Protein AF-A0A1B6J3W3-F1 (afdb_monomer_lite)

Structure (mmCIF, N/CA/C/O backbone):
data_AF-A0A1B6J3W3-F1
#
_entry.id   AF-A0A1B6J3W3-F1
#
loop_
_atom_site.group_PDB
_atom_site.id
_atom_site.type_symbol
_atom_site.label_atom_id
_atom_site.label_alt_id
_atom_site.label_comp_id
_atom_site.label_asym_id
_atom_site.label_entity_id
_atom_site.label_seq_id
_atom_site.pdbx_PDB_ins_code
_atom_site.Cartn_x
_atom_site.Cartn_y
_atom_site.Cartn_z
_atom_site.occupancy
_atom_site.B_iso_or_equiv
_atom_site.auth_seq_id
_atom_site.auth_comp_id
_atom_site.auth_asym_id
_atom_site.auth_atom_id
_atom_site.pdbx_PDB_model_num
ATOM 1 N N . ARG A 1 1 ? -30.234 -19.722 18.855 1.00 40.72 1 ARG A N 1
ATOM 2 C CA . ARG A 1 1 ? -30.740 -19.893 20.240 1.00 40.72 1 ARG A CA 1
ATOM 3 C C . ARG A 1 1 ? -30.082 -18.830 21.111 1.00 40.72 1 ARG A C 1
ATOM 5 O O . ARG A 1 1 ? -29.047 -19.096 21.707 1.00 40.72 1 ARG A O 1
ATOM 12 N N . VAL A 1 2 ? -30.634 -17.619 21.094 1.00 39.75 2 VAL A N 1
ATOM 13 C CA . VAL A 1 2 ? -30.247 -16.543 22.013 1.00 39.75 2 VAL A CA 1
ATOM 14 C C . VAL A 1 2 ? -31.062 -16.764 23.283 1.00 39.75 2 VAL A C 1
ATOM 16 O O . VAL A 1 2 ? -32.263 -17.007 23.200 1.00 39.75 2 VAL A O 1
ATOM 19 N N . ARG A 1 3 ? -30.389 -16.819 24.432 1.00 37.84 3 ARG A N 1
ATOM 20 C CA . ARG A 1 3 ? -31.038 -16.914 25.739 1.00 37.84 3 ARG A CA 1
ATOM 21 C C . ARG A 1 3 ? -31.541 -15.521 26.093 1.00 37.84 3 ARG A C 1
ATOM 23 O O . ARG A 1 3 ? -30.729 -14.621 26.280 1.00 37.84 3 ARG A O 1
ATOM 30 N N . GLU A 1 4 ? -32.855 -15.365 26.155 1.00 45.31 4 GLU A N 1
ATOM 31 C CA . GLU A 1 4 ? -33.491 -14.217 26.790 1.00 45.31 4 GLU A CA 1
ATOM 32 C C . GLU A 1 4 ? -33.096 -14.219 28.271 1.00 45.31 4 GLU A C 1
ATOM 34 O O . GLU A 1 4 ? -33.278 -15.213 28.980 1.00 45.31 4 GLU A O 1
ATOM 39 N N . ALA A 1 5 ? -32.477 -13.130 28.722 1.00 42.47 5 ALA A N 1
ATOM 40 C CA . ALA A 1 5 ? -32.276 -12.882 30.138 1.00 42.47 5 ALA A CA 1
ATOM 41 C C . ALA A 1 5 ? -33.641 -12.511 30.728 1.00 42.47 5 ALA A C 1
ATOM 43 O O . ALA A 1 5 ? -34.117 -11.391 30.558 1.00 42.47 5 ALA A O 1
ATOM 44 N N . GLY A 1 6 ? -34.291 -13.481 31.369 1.00 37.12 6 GLY A N 1
ATOM 45 C CA . GLY A 1 6 ? -35.504 -13.246 32.140 1.00 37.12 6 GLY A CA 1
ATOM 46 C C . GLY A 1 6 ? -35.191 -12.367 33.348 1.00 37.12 6 GLY A C 1
ATOM 47 O O . GLY A 1 6 ? -34.553 -12.821 34.294 1.00 37.12 6 GLY A O 1
ATOM 48 N N . CYS A 1 7 ? -35.644 -11.115 33.317 1.00 41.41 7 CYS A N 1
ATOM 49 C CA . CYS A 1 7 ? -35.889 -10.349 34.533 1.00 41.41 7 CYS A CA 1
ATOM 50 C C . CYS A 1 7 ? -37.249 -10.794 35.077 1.00 41.41 7 CYS A C 1
ATOM 52 O O . CYS A 1 7 ? -38.288 -10.398 34.551 1.00 41.41 7 CYS A O 1
ATOM 54 N N . GLU A 1 8 ? -37.246 -11.646 36.100 1.00 43.94 8 GLU A N 1
ATOM 55 C CA . GLU A 1 8 ? -38.463 -11.953 36.850 1.00 43.94 8 GLU A CA 1
ATOM 56 C C . GLU A 1 8 ? -38.897 -10.719 37.661 1.00 43.94 8 GLU A C 1
ATOM 58 O O . GLU A 1 8 ? -38.065 -10.111 38.344 1.00 43.94 8 GLU A O 1
ATOM 63 N N . PRO A 1 9 ? -40.181 -10.327 37.620 1.00 48.66 9 PRO A N 1
ATOM 64 C CA . PRO A 1 9 ? -40.688 -9.277 38.483 1.00 48.66 9 PRO A CA 1
ATOM 65 C C . PRO A 1 9 ? -40.858 -9.808 39.913 1.00 48.66 9 PRO A C 1
ATOM 67 O O . PRO A 1 9 ? -41.543 -10.800 40.160 1.00 48.66 9 PRO A O 1
ATOM 70 N N . LEU A 1 10 ? -40.259 -9.104 40.874 1.00 46.00 10 LEU A N 1
ATOM 71 C CA . LEU A 1 10 ? -40.605 -9.200 42.292 1.00 46.00 10 LEU A CA 1
ATOM 72 C C . LEU A 1 10 ? -42.030 -8.655 42.478 1.00 46.00 10 LEU A C 1
ATOM 74 O O . LEU A 1 10 ? -42.233 -7.447 42.561 1.00 46.00 10 LEU A O 1
ATOM 78 N N . CYS A 1 11 ? -43.024 -9.543 42.509 1.00 44.06 11 CYS A N 1
ATOM 79 C CA . CYS A 1 11 ? -44.396 -9.188 42.867 1.00 44.06 11 CYS A CA 1
ATOM 80 C C . CYS A 1 11 ? -44.621 -9.391 44.373 1.00 44.06 11 CYS A C 1
ATOM 82 O O . CYS A 1 11 ? -44.711 -10.527 44.845 1.00 44.06 11 CYS A O 1
ATOM 84 N N . ASP A 1 12 ? -44.748 -8.286 45.112 1.00 46.44 12 ASP A N 1
ATOM 85 C CA . ASP A 1 12 ? -45.319 -8.266 46.462 1.00 46.44 12 ASP A CA 1
ATOM 86 C C . ASP A 1 12 ? -46.813 -8.622 46.397 1.00 46.44 12 ASP A C 1
ATOM 88 O O . ASP A 1 12 ? -47.564 -8.091 45.578 1.00 46.44 12 ASP A O 1
ATOM 92 N N . LYS A 1 13 ? -47.252 -9.558 47.243 1.00 53.69 13 LYS A N 1
ATOM 93 C CA . LYS A 1 13 ? -48.550 -10.243 47.108 1.00 53.69 13 LYS A CA 1
ATOM 94 C C . LYS A 1 13 ? -49.781 -9.463 47.581 1.00 53.69 13 LYS A C 1
ATOM 96 O O . LYS A 1 13 ? -50.880 -9.977 47.408 1.00 53.69 13 LYS A O 1
ATOM 101 N N . ASP A 1 14 ? -49.640 -8.249 48.108 1.00 55.41 14 ASP A N 1
ATOM 102 C CA . ASP A 1 14 ? -50.737 -7.621 48.863 1.00 55.41 14 ASP A CA 1
ATOM 10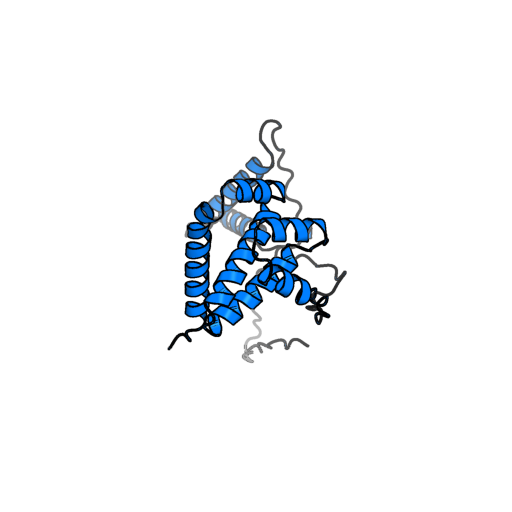3 C C . ASP A 1 14 ? -51.225 -6.257 48.354 1.00 55.41 14 ASP A C 1
ATOM 105 O O . ASP A 1 14 ? -52.056 -5.628 49.008 1.00 55.41 14 ASP A O 1
ATOM 109 N N . GLN A 1 15 ? -50.807 -5.790 47.172 1.00 51.88 15 GLN A N 1
ATOM 110 C CA . GLN A 1 15 ? -51.381 -4.572 46.583 1.00 51.88 15 GLN A CA 1
ATOM 111 C C . GLN A 1 15 ? -51.619 -4.737 45.083 1.00 51.88 15 GLN A C 1
ATOM 113 O O . GLN A 1 15 ? -50.700 -4.743 44.272 1.00 51.88 15 GLN A O 1
ATOM 118 N N . ASN A 1 16 ? -52.896 -4.850 44.715 1.00 48.94 16 ASN A N 1
ATOM 119 C CA . ASN A 1 16 ? -53.380 -4.962 43.341 1.00 48.94 16 ASN A CA 1
ATOM 120 C C . ASN A 1 16 ? -53.349 -3.586 42.639 1.00 48.94 16 ASN A C 1
ATOM 122 O O . ASN A 1 16 ? -54.367 -3.076 42.177 1.00 48.94 16 ASN A O 1
ATOM 126 N N . PHE A 1 17 ? -52.178 -2.950 42.628 1.00 44.88 17 PHE A N 1
ATOM 127 C CA . PHE A 1 17 ? -51.901 -1.706 41.919 1.00 44.88 17 PHE A CA 1
ATOM 128 C C . PHE A 1 17 ? -50.765 -1.985 40.934 1.00 44.88 17 PHE A C 1
ATOM 130 O O . PHE A 1 17 ? -49.593 -1.727 41.199 1.00 44.88 17 PHE A O 1
ATOM 137 N N . CYS A 1 18 ? -51.107 -2.569 39.785 1.00 41.41 18 CYS A N 1
ATOM 138 C CA . CYS A 1 18 ? -50.191 -2.592 38.652 1.00 41.41 18 CYS A CA 1
ATOM 139 C C . CYS A 1 18 ? -50.067 -1.153 38.149 1.00 41.41 18 CYS A C 1
ATOM 141 O O . CYS A 1 18 ? -50.917 -0.678 37.395 1.00 41.41 18 CYS A O 1
ATOM 143 N N . LEU A 1 19 ? -49.035 -0.441 38.604 1.00 40.88 19 LEU A N 1
ATOM 144 C CA . LEU A 1 19 ? -48.619 0.785 37.939 1.00 40.88 19 LEU A CA 1
ATOM 145 C C . LEU A 1 19 ? -48.331 0.431 36.472 1.00 40.88 19 LEU A C 1
ATOM 147 O O . LEU A 1 19 ? -47.653 -0.575 36.230 1.00 40.88 19 LEU A O 1
ATOM 151 N N . PRO A 1 20 ? -48.857 1.193 35.496 1.00 44.97 20 PRO A N 1
ATOM 152 C CA . PRO A 1 20 ? -48.495 0.984 34.106 1.00 44.97 20 PRO A CA 1
ATOM 153 C C . PRO A 1 20 ? -46.975 1.091 34.011 1.00 44.97 20 PRO A C 1
ATOM 155 O O . PRO A 1 20 ? -46.381 2.083 34.437 1.00 44.97 20 PRO A O 1
ATOM 158 N N . MET A 1 21 ? -46.352 0.020 33.518 1.00 41.16 21 MET A N 1
ATOM 159 C CA . MET A 1 21 ? -44.935 0.024 33.184 1.00 41.16 21 MET A CA 1
ATOM 160 C C . MET A 1 21 ? -44.677 1.250 32.302 1.00 41.16 21 MET A C 1
ATOM 162 O O . MET A 1 21 ? -45.426 1.439 31.340 1.00 41.16 21 MET A O 1
ATOM 166 N N . PRO A 1 22 ? -43.674 2.090 32.612 1.00 48.62 22 PRO A N 1
ATOM 167 C CA . PRO A 1 22 ? -43.318 3.184 31.726 1.00 48.62 22 PRO A CA 1
ATOM 168 C C . PRO A 1 22 ? -43.028 2.579 30.354 1.00 48.62 22 PRO A C 1
ATOM 170 O O . PRO A 1 22 ? -42.192 1.677 30.245 1.00 48.62 22 PRO A O 1
ATOM 173 N N . GLU A 1 23 ? -43.775 3.019 29.340 1.00 55.59 23 GLU A N 1
ATOM 174 C CA . GLU A 1 23 ? -43.602 2.555 27.967 1.00 55.59 23 GLU A CA 1
ATOM 175 C C . GLU A 1 23 ? -42.121 2.684 27.610 1.00 55.59 23 GLU A C 1
ATOM 177 O O . GLU A 1 23 ? -41.521 3.759 27.720 1.00 55.59 23 GLU A O 1
ATOM 182 N N . ALA A 1 24 ? -41.493 1.552 27.289 1.00 60.50 24 ALA A N 1
ATOM 183 C CA . ALA A 1 24 ? -40.078 1.525 26.976 1.00 60.50 24 ALA A CA 1
ATOM 184 C C . ALA A 1 24 ? -39.842 2.427 25.761 1.00 60.50 24 ALA A C 1
ATOM 186 O O . ALA A 1 24 ? -40.424 2.204 24.699 1.00 60.50 24 ALA A O 1
ATOM 187 N N . LYS A 1 25 ? -38.999 3.456 25.918 1.00 66.25 25 LYS A N 1
ATOM 188 C CA . LYS A 1 25 ? -38.631 4.327 24.798 1.00 66.25 25 LYS A CA 1
ATOM 189 C C . LYS A 1 25 ? -38.043 3.459 23.678 1.00 66.25 25 LYS A C 1
ATOM 191 O O . LYS A 1 25 ? -37.153 2.651 23.967 1.00 66.25 25 LYS A O 1
ATOM 196 N N . PRO A 1 26 ? -38.508 3.601 22.426 1.00 68.06 26 PRO A N 1
ATOM 197 C CA . PRO A 1 26 ? -38.001 2.792 21.330 1.00 68.06 26 PRO A CA 1
ATOM 198 C C . PRO A 1 26 ? -36.507 3.072 21.132 1.00 68.06 26 PRO A C 1
ATOM 200 O O . PRO A 1 26 ? -36.071 4.221 21.120 1.00 68.06 26 PRO A O 1
ATOM 203 N N . ALA A 1 27 ? -35.706 2.013 20.999 1.00 75.44 27 ALA A N 1
ATOM 204 C CA . ALA A 1 27 ? -34.263 2.125 20.758 1.00 75.44 27 ALA A CA 1
ATOM 205 C C . ALA A 1 27 ? -33.932 2.516 19.304 1.00 75.44 27 ALA A C 1
ATOM 207 O O . ALA A 1 27 ? -32.804 2.913 19.009 1.00 75.44 27 ALA A O 1
ATOM 208 N N . TYR A 1 28 ? -34.916 2.405 18.409 1.00 77.06 28 TYR A N 1
ATOM 209 C CA . TYR A 1 28 ? -34.788 2.641 16.979 1.00 77.06 28 TYR A CA 1
ATOM 210 C C . TYR A 1 28 ? -35.994 3.418 16.450 1.00 77.06 28 TYR A C 1
ATOM 212 O O . TYR A 1 28 ? -37.094 3.300 16.987 1.00 77.06 28 TYR A O 1
ATOM 220 N N . ARG A 1 29 ? -35.778 4.190 15.385 1.00 79.00 29 ARG A N 1
ATOM 221 C CA . ARG A 1 29 ? -36.840 4.834 14.604 1.00 79.00 29 ARG A CA 1
ATOM 222 C C . ARG A 1 29 ? -37.459 3.827 13.635 1.00 79.00 29 ARG A C 1
ATOM 224 O O . ARG A 1 29 ? -36.718 3.045 13.029 1.00 79.00 29 ARG A O 1
ATOM 231 N N . ASP A 1 30 ? -38.777 3.892 13.470 1.00 75.12 30 ASP A N 1
ATOM 232 C CA . ASP A 1 30 ? -39.507 3.117 12.468 1.00 75.12 30 ASP A CA 1
ATOM 233 C C . ASP A 1 30 ? -39.058 3.526 11.045 1.00 75.12 30 ASP A C 1
ATOM 235 O O . ASP A 1 30 ? -39.022 4.723 10.730 1.00 75.12 30 ASP A O 1
ATOM 239 N N . PRO A 1 31 ? -38.649 2.582 10.177 1.00 65.56 31 PRO A N 1
ATOM 240 C CA . PRO A 1 31 ? -38.310 2.881 8.789 1.00 65.56 31 PRO A CA 1
ATOM 241 C C . PRO A 1 31 ? -39.478 3.456 7.967 1.00 65.56 31 PRO A C 1
ATOM 243 O O . PRO A 1 31 ? -39.209 4.143 6.981 1.00 65.56 31 PRO A O 1
ATOM 246 N N . GLU A 1 32 ? -40.739 3.240 8.347 1.00 65.50 32 GLU A N 1
ATOM 247 C CA . GLU A 1 32 ? -41.897 3.850 7.673 1.00 65.50 32 GLU A CA 1
ATOM 248 C C . GLU A 1 32 ? -42.002 5.363 7.937 1.00 65.50 32 GLU A C 1
ATOM 250 O O . GLU A 1 32 ? -42.496 6.109 7.092 1.00 65.50 32 GLU A O 1
ATOM 255 N N . ASP A 1 33 ? -41.406 5.854 9.029 1.00 66.75 33 ASP A N 1
ATOM 256 C CA . ASP A 1 33 ? -41.358 7.283 9.357 1.00 66.75 33 ASP A CA 1
ATOM 257 C C . ASP A 1 33 ? -40.291 8.054 8.559 1.00 66.75 33 ASP A C 1
ATOM 259 O O . ASP A 1 33 ? -40.054 9.234 8.825 1.00 66.75 33 ASP A O 1
ATOM 263 N N . LEU A 1 34 ? -39.601 7.419 7.602 1.00 56.28 34 LEU A N 1
ATOM 264 C CA . LEU A 1 34 ? -38.520 8.016 6.801 1.00 56.28 34 LEU A CA 1
ATOM 265 C C . LEU A 1 34 ? -38.970 9.074 5.782 1.00 56.28 34 LEU A C 1
ATOM 267 O O . LEU A 1 34 ? -38.129 9.603 5.051 1.00 56.28 34 LEU A O 1
ATOM 271 N N . THR A 1 35 ? -40.250 9.429 5.732 1.00 52.44 35 THR A N 1
ATOM 272 C CA . THR A 1 35 ? -40.702 10.614 5.002 1.00 52.44 35 THR A CA 1
ATOM 273 C C . THR A 1 35 ? -40.227 11.869 5.730 1.00 52.44 35 THR A C 1
ATOM 275 O O . THR A 1 35 ? -40.943 12.464 6.537 1.00 52.44 35 THR A O 1
ATOM 278 N N . ASP A 1 36 ? -38.983 12.270 5.471 1.00 54.94 36 ASP A N 1
ATOM 279 C CA . ASP A 1 36 ? -38.544 13.629 5.752 1.00 54.94 36 ASP A CA 1
ATOM 280 C C . ASP A 1 36 ? -39.491 14.573 5.002 1.00 54.94 36 ASP A C 1
ATOM 282 O O . ASP A 1 36 ? -39.625 14.473 3.782 1.00 54.94 36 ASP A O 1
ATOM 286 N N . SER A 1 37 ? -40.177 15.453 5.746 1.00 53.38 37 SER A N 1
ATOM 287 C CA . SER A 1 37 ? -40.953 16.564 5.188 1.00 53.38 37 SER A CA 1
ATOM 288 C C . SER A 1 37 ? -40.225 17.151 3.987 1.00 53.38 37 SER A C 1
ATOM 290 O O . SER A 1 37 ? -39.059 17.531 4.112 1.00 53.38 37 SER A O 1
ATOM 292 N N . GLU A 1 38 ? -40.932 17.235 2.863 1.00 54.78 38 GLU A N 1
ATOM 293 C CA . GLU A 1 38 ? -40.517 17.896 1.630 1.00 54.78 38 GLU A CA 1
ATOM 294 C C . GLU A 1 38 ? -40.127 19.353 1.930 1.00 54.78 38 GLU A C 1
ATOM 296 O O . GLU A 1 38 ? -40.935 20.272 1.837 1.00 54.78 38 GLU A O 1
ATOM 301 N N . SER A 1 39 ? -38.889 19.594 2.365 1.00 63.00 39 SER A N 1
ATOM 302 C CA . SER A 1 39 ? -38.374 20.952 2.469 1.00 63.00 39 SER A CA 1
ATOM 303 C C . SER A 1 39 ? -37.946 21.360 1.070 1.00 63.00 39 SER A C 1
ATOM 305 O O . SER A 1 39 ? -36.913 20.887 0.587 1.00 63.00 39 SER A O 1
ATOM 307 N N . GLU A 1 40 ? -38.761 22.191 0.421 1.00 68.69 40 GLU A N 1
ATOM 308 C CA . GLU A 1 40 ? -38.463 22.775 -0.885 1.00 68.69 40 GLU A CA 1
ATOM 309 C C . GLU A 1 40 ? -37.069 23.413 -0.862 1.00 68.69 40 GLU A C 1
ATOM 311 O O . GLU A 1 40 ? -36.814 24.414 -0.188 1.00 68.69 40 GLU A O 1
ATOM 316 N N . VAL A 1 41 ? -36.133 22.798 -1.584 1.00 71.88 41 VAL A N 1
ATOM 317 C CA . VAL A 1 41 ? -34.785 23.335 -1.739 1.00 71.88 41 VAL A CA 1
ATOM 318 C C . VAL A 1 41 ? -34.860 24.459 -2.763 1.00 71.88 41 VAL A C 1
ATOM 320 O O . VAL A 1 41 ? -35.223 24.235 -3.918 1.00 71.88 41 VAL A O 1
ATOM 323 N N . HIS A 1 42 ? -34.501 25.676 -2.356 1.00 71.50 42 HIS A N 1
ATOM 324 C CA . HIS A 1 42 ? -34.445 26.803 -3.280 1.00 71.50 42 HIS A CA 1
ATOM 325 C C . HIS A 1 42 ? -33.450 26.498 -4.421 1.00 71.50 42 HIS A C 1
ATOM 327 O O . HIS A 1 42 ? -32.329 26.068 -4.137 1.00 71.50 42 HIS A O 1
ATOM 333 N N . PRO A 1 43 ? -33.779 26.783 -5.697 1.00 73.56 43 PRO A N 1
ATOM 334 C CA . PRO A 1 43 ? -32.985 26.369 -6.866 1.00 73.56 43 PRO A CA 1
ATOM 335 C C . PRO A 1 43 ? -31.546 26.908 -6.914 1.00 73.56 43 PRO A C 1
ATOM 337 O O . PRO A 1 43 ? -30.760 26.485 -7.754 1.00 73.56 43 PRO A O 1
ATOM 340 N N . ASN A 1 44 ? -31.199 27.844 -6.031 1.00 75.06 44 ASN A N 1
ATOM 341 C CA . ASN A 1 44 ? -29.894 28.501 -5.986 1.00 75.06 44 ASN A CA 1
ATOM 342 C C . ASN A 1 44 ? -28.991 28.010 -4.837 1.00 75.06 44 ASN A C 1
ATOM 344 O O . ASN A 1 44 ? -27.920 28.569 -4.624 1.00 75.06 44 ASN A O 1
ATOM 348 N N . ILE A 1 45 ? -29.431 27.013 -4.061 1.00 76.00 45 ILE A N 1
ATOM 349 C CA . ILE A 1 45 ? -28.650 26.414 -2.975 1.00 76.00 45 ILE A CA 1
ATOM 350 C C . ILE A 1 45 ? -28.440 24.940 -3.303 1.00 76.00 45 ILE A C 1
ATOM 352 O O . ILE A 1 45 ? -29.376 24.222 -3.646 1.00 76.00 45 ILE A O 1
ATOM 356 N N . GLU A 1 46 ? -27.204 24.465 -3.172 1.00 81.81 46 GLU A N 1
ATOM 357 C CA . GLU A 1 46 ? -26.916 23.043 -3.314 1.00 81.81 46 GLU A CA 1
ATOM 358 C C . GLU A 1 46 ? -27.677 22.232 -2.257 1.00 81.81 46 GLU A C 1
ATOM 360 O O . GLU A 1 46 ? -27.485 22.422 -1.053 1.00 81.81 46 GLU A O 1
ATOM 365 N N . ALA A 1 47 ? -28.487 21.270 -2.705 1.00 78.81 47 ALA A N 1
ATOM 366 C CA . ALA A 1 47 ? -29.322 20.446 -1.830 1.00 78.81 47 ALA A CA 1
ATOM 367 C C . ALA A 1 47 ? -28.524 19.778 -0.699 1.00 78.81 47 ALA A C 1
ATOM 369 O O . ALA A 1 47 ? -28.955 19.764 0.451 1.00 78.81 47 ALA A O 1
ATOM 370 N N . ARG A 1 48 ? -27.311 19.282 -0.985 1.00 81.38 48 ARG A N 1
ATOM 371 C CA . ARG A 1 48 ? -26.441 18.663 0.032 1.00 81.38 48 ARG A CA 1
ATOM 372 C C . ARG A 1 48 ? -26.061 19.635 1.149 1.00 81.38 48 ARG A C 1
ATOM 374 O O . ARG A 1 48 ? -26.109 19.267 2.322 1.00 81.38 48 ARG A O 1
ATOM 381 N N . SER A 1 49 ? -25.690 20.857 0.781 1.00 81.12 49 SER A N 1
ATOM 382 C CA . SER A 1 49 ? -25.294 21.908 1.719 1.00 81.12 49 SER A CA 1
ATOM 383 C C . SER A 1 49 ? -26.493 22.380 2.545 1.00 81.12 49 SER A C 1
ATOM 385 O O . SER A 1 49 ? -26.381 22.511 3.763 1.00 81.12 49 SER A O 1
ATOM 387 N N . PHE A 1 50 ? -27.662 22.512 1.913 1.00 81.38 50 PHE A N 1
ATOM 388 C CA . PHE A 1 50 ? -28.922 22.838 2.579 1.00 81.38 50 PHE A CA 1
ATOM 389 C C . PHE A 1 50 ? -29.349 21.766 3.594 1.00 81.38 50 PHE A C 1
ATOM 391 O O . PHE A 1 50 ? -29.582 22.075 4.759 1.00 81.38 50 PHE A O 1
ATOM 398 N N . HIS A 1 51 ? -29.367 20.485 3.211 1.00 78.56 51 HIS A N 1
ATOM 399 C CA . HIS A 1 51 ? -29.732 19.401 4.130 1.00 78.56 51 HIS A CA 1
ATOM 400 C C . HIS A 1 51 ? -28.751 19.259 5.297 1.00 78.56 51 HIS A C 1
ATOM 402 O O . HIS A 1 51 ? -29.169 18.979 6.423 1.00 78.56 51 HIS A O 1
ATOM 408 N N . ARG A 1 52 ? -27.448 19.472 5.059 1.00 83.81 52 ARG A N 1
ATOM 409 C CA . ARG A 1 52 ? -26.452 19.504 6.138 1.00 83.81 52 ARG A CA 1
ATOM 410 C C . ARG A 1 52 ? -26.750 20.637 7.120 1.00 83.81 52 ARG A C 1
ATOM 412 O O . ARG A 1 52 ? -26.742 20.385 8.320 1.00 83.81 52 ARG A O 1
ATOM 419 N N . PHE A 1 53 ? -27.034 21.838 6.619 1.00 83.31 53 PHE A N 1
ATOM 420 C CA . PHE A 1 53 ? -27.377 22.995 7.444 1.00 83.31 53 PHE A CA 1
ATOM 421 C C . PHE A 1 53 ? -28.641 22.748 8.283 1.00 83.31 53 PHE A C 1
ATOM 423 O O . PHE A 1 53 ? -28.594 22.872 9.502 1.00 83.31 53 PHE A O 1
ATOM 430 N N . MET A 1 54 ? -29.726 22.269 7.667 1.00 82.88 54 MET A N 1
ATOM 431 C CA . MET A 1 54 ? -30.976 21.958 8.377 1.00 82.88 54 MET A CA 1
ATOM 432 C C . MET A 1 54 ? -30.797 20.879 9.456 1.00 82.88 54 MET A C 1
ATOM 434 O O . MET A 1 54 ? -31.458 20.901 10.494 1.00 82.88 54 MET A O 1
ATOM 438 N N . ARG A 1 55 ? -29.915 19.899 9.221 1.00 84.12 55 ARG A N 1
ATOM 439 C CA . ARG A 1 55 ? -29.594 18.862 10.212 1.00 84.12 55 ARG A CA 1
ATOM 440 C C . ARG A 1 55 ? -28.801 19.427 11.390 1.00 84.12 55 ARG A C 1
ATOM 442 O O . ARG A 1 55 ? -29.026 18.996 12.518 1.00 84.12 55 ARG A O 1
ATOM 449 N N . GLU A 1 56 ? -27.893 20.361 11.123 1.00 86.62 56 GLU A N 1
ATOM 450 C CA . GLU A 1 56 ? -27.127 21.072 12.149 1.00 86.62 56 GLU A CA 1
ATOM 451 C C . GLU A 1 56 ? -28.043 21.920 13.034 1.00 86.62 56 GLU A C 1
ATOM 453 O O . GLU A 1 56 ? -27.998 21.798 14.253 1.00 86.62 56 GLU A O 1
ATOM 458 N N . GLU A 1 57 ? -28.933 22.703 12.427 1.00 87.00 57 GLU A N 1
ATOM 459 C CA . GLU A 1 57 ? -29.884 23.566 13.134 1.00 87.00 57 GLU A CA 1
ATOM 460 C C . GLU A 1 57 ? -30.807 22.756 14.060 1.00 87.00 57 GLU A C 1
ATOM 462 O O . GLU A 1 57 ? -30.940 23.059 15.246 1.00 87.00 57 GLU A O 1
ATOM 467 N N . LYS A 1 58 ? -31.367 21.642 13.564 1.00 85.56 58 LYS A N 1
ATOM 468 C CA . LYS A 1 58 ? -32.187 20.720 14.374 1.00 85.56 58 LYS A CA 1
ATOM 469 C C . LYS A 1 58 ? -31.409 20.088 15.531 1.00 85.56 58 LYS A C 1
ATOM 471 O O . LYS A 1 58 ? -31.985 19.828 16.586 1.00 85.56 58 LYS A O 1
ATOM 476 N N . ARG A 1 59 ? -30.115 19.816 15.342 1.00 87.06 59 ARG A N 1
ATOM 477 C CA . ARG A 1 59 ? -29.245 19.277 16.395 1.00 87.06 59 ARG A CA 1
ATOM 478 C C . ARG A 1 59 ? -28.959 20.328 17.464 1.00 87.06 59 ARG A C 1
ATOM 480 O O . ARG A 1 59 ? -29.105 20.023 18.643 1.00 87.06 59 ARG A O 1
ATOM 487 N N . GLN A 1 60 ? -28.621 21.549 17.060 1.00 89.06 60 GLN A N 1
ATOM 488 C CA . GLN A 1 60 ? -28.403 22.662 17.986 1.00 89.06 60 GLN A CA 1
ATOM 489 C C . GLN A 1 60 ? -29.660 22.937 18.815 1.00 89.06 60 GLN A C 1
ATOM 491 O O . GLN A 1 60 ? -29.588 23.016 20.038 1.00 89.06 60 GLN A O 1
ATOM 496 N N . ARG A 1 61 ? -30.836 22.949 18.175 1.00 89.00 61 ARG A N 1
ATOM 497 C CA . ARG A 1 61 ? -32.122 23.098 18.864 1.00 89.00 61 ARG A CA 1
ATOM 498 C C . ARG A 1 61 ? -32.365 22.003 19.908 1.00 89.00 61 ARG A C 1
ATOM 500 O O . ARG A 1 61 ? -32.813 22.289 21.016 1.00 89.00 61 ARG A O 1
ATOM 507 N N . LEU A 1 62 ? -32.037 20.751 19.586 1.00 88.44 62 LEU A N 1
ATOM 508 C CA . LEU A 1 62 ? -32.144 19.642 20.535 1.00 88.44 62 LEU A CA 1
ATOM 509 C C . LEU A 1 62 ? -31.187 19.806 21.730 1.00 88.44 62 LEU A C 1
ATOM 511 O O . LEU A 1 62 ? -31.560 19.504 22.864 1.00 88.44 62 LEU A O 1
ATOM 515 N N . GLU A 1 63 ? -29.964 20.282 21.497 1.00 88.38 63 GLU A N 1
ATOM 516 C CA . GLU A 1 63 ? -28.990 20.556 22.560 1.00 88.38 63 GLU A CA 1
ATOM 517 C C . GLU A 1 63 ? -29.461 21.688 23.485 1.00 88.38 63 GLU A C 1
ATOM 519 O O . GLU A 1 63 ? -29.397 21.541 24.707 1.00 88.38 63 GLU A O 1
ATOM 524 N N . GLU A 1 64 ? -30.037 22.760 22.934 1.00 88.56 64 GLU A N 1
ATOM 525 C CA . GLU A 1 64 ? -30.652 23.843 23.713 1.00 88.56 64 GLU A CA 1
ATOM 526 C C . GLU A 1 64 ? -31.794 23.335 24.607 1.00 88.56 64 GLU A C 1
ATOM 528 O O . GLU A 1 64 ? -31.837 23.643 25.801 1.00 88.56 64 GLU A O 1
ATOM 533 N N . LEU A 1 65 ? -32.695 22.511 24.061 1.00 87.44 65 LEU A N 1
ATOM 534 C CA . LEU A 1 65 ? -33.808 21.905 24.807 1.00 87.44 65 LEU A CA 1
ATOM 535 C C . LEU A 1 65 ? -33.340 20.877 25.852 1.00 87.44 65 LEU A C 1
ATOM 537 O O . LEU A 1 65 ? -34.050 20.582 26.815 1.00 87.44 65 LEU A O 1
ATOM 541 N N . ARG A 1 66 ? -32.146 20.300 25.693 1.00 87.25 66 ARG A N 1
ATOM 542 C CA . ARG A 1 66 ? -31.524 19.438 26.711 1.00 87.25 66 ARG A CA 1
ATOM 543 C C . ARG A 1 66 ? -30.860 20.230 27.829 1.00 87.25 66 ARG A C 1
ATOM 545 O O . ARG A 1 66 ? -30.846 19.749 28.956 1.00 87.25 66 ARG A O 1
ATOM 552 N N . ALA A 1 67 ? -30.325 21.407 27.520 1.00 87.44 67 ALA A N 1
ATOM 553 C CA . ALA A 1 67 ? -29.645 22.265 28.483 1.00 87.44 67 ALA A CA 1
ATOM 554 C C . ALA A 1 67 ? -30.612 23.034 29.404 1.00 87.44 67 ALA A C 1
ATOM 556 O O . ALA A 1 67 ? -30.210 23.461 30.486 1.00 87.44 67 ALA A O 1
ATOM 557 N N . ARG A 1 68 ? -31.878 23.213 29.003 1.00 85.75 68 ARG A N 1
ATOM 558 C CA . ARG A 1 68 ? -32.912 23.849 29.836 1.00 85.75 68 ARG A CA 1
ATOM 559 C C . ARG A 1 68 ? -33.409 22.909 30.938 1.00 85.75 68 ARG A C 1
ATOM 561 O O . ARG A 1 68 ? -33.718 21.749 30.684 1.00 85.75 68 ARG A O 1
ATOM 568 N N . SER A 1 69 ? -33.510 23.437 32.158 1.00 73.56 69 SER A N 1
ATOM 569 C CA . SER A 1 69 ? -34.004 22.723 33.345 1.00 73.56 69 SER A CA 1
ATOM 570 C C . SER A 1 69 ? -35.530 22.684 33.447 1.00 73.56 69 SER A C 1
ATOM 572 O O . SER A 1 69 ? -36.072 21.770 34.059 1.00 73.56 69 SER A O 1
ATOM 574 N N . GLU A 1 70 ? -36.212 23.660 32.848 1.00 84.38 70 GLU A N 1
ATOM 575 C CA . GLU A 1 70 ? -37.670 23.766 32.805 1.00 84.38 70 GLU A CA 1
ATOM 576 C C . GLU A 1 70 ? -38.093 23.879 31.342 1.00 84.38 70 GLU A C 1
ATOM 578 O O . GLU A 1 70 ? -37.603 24.745 30.613 1.00 84.38 70 GLU A O 1
ATOM 583 N N . LEU A 1 71 ? -38.962 22.970 30.909 1.00 82.12 71 LEU A N 1
ATOM 584 C CA . LEU A 1 71 ? -39.494 22.919 29.555 1.00 82.12 71 LEU A CA 1
ATOM 585 C C . LEU A 1 71 ? -41.005 23.102 29.634 1.00 82.12 71 LEU A C 1
ATOM 587 O O . LEU A 1 71 ? -41.673 22.549 30.509 1.00 82.12 71 LEU A O 1
ATOM 591 N N . THR A 1 72 ? -41.549 23.890 28.718 1.00 88.19 72 THR A N 1
ATOM 592 C CA . THR A 1 72 ? -42.995 23.919 28.501 1.00 88.19 72 THR A CA 1
ATOM 593 C C . THR A 1 72 ? -43.460 22.578 27.914 1.00 88.19 72 THR A C 1
ATOM 595 O O . THR A 1 72 ? -42.675 21.897 27.252 1.00 88.19 72 THR A O 1
ATOM 598 N N . PRO A 1 73 ? -44.733 22.180 28.090 1.00 83.81 73 PRO A N 1
ATOM 599 C CA . PRO A 1 73 ? -45.240 20.924 27.522 1.00 83.81 73 PRO A CA 1
ATOM 600 C C . PRO A 1 73 ? -45.104 20.859 25.989 1.00 83.81 73 PRO A C 1
ATOM 602 O O . PRO A 1 73 ? -44.975 19.779 25.415 1.00 83.81 73 PRO A O 1
ATOM 605 N N . GLU A 1 74 ? -45.100 22.011 25.313 1.00 82.88 74 GLU A N 1
ATOM 606 C CA . GLU A 1 74 ? -44.843 22.109 23.873 1.00 82.88 74 GLU A CA 1
ATOM 607 C C . GLU A 1 74 ? -43.370 21.829 23.534 1.00 82.88 74 GLU A C 1
ATOM 609 O O . GLU A 1 74 ? -43.084 21.074 22.606 1.00 82.88 74 GLU A O 1
ATOM 614 N N . GLU A 1 75 ? -42.432 22.360 24.321 1.00 85.31 75 GLU A N 1
ATOM 615 C CA . GLU A 1 75 ? -40.993 22.112 24.167 1.00 85.31 75 GLU A CA 1
ATOM 616 C C . GLU A 1 75 ? -40.595 20.679 24.545 1.00 85.31 75 GLU A C 1
ATOM 618 O O . GLU A 1 75 ? -39.688 20.109 23.940 1.00 85.31 75 GLU A O 1
ATOM 623 N N . GLU A 1 76 ? -41.273 20.062 25.517 1.00 83.69 76 GLU A N 1
ATOM 624 C CA . GLU A 1 76 ? -41.086 18.642 25.838 1.00 83.69 76 GLU A CA 1
ATOM 625 C C . GLU A 1 76 ? -41.495 17.747 24.666 1.00 83.69 76 GLU A C 1
ATOM 627 O O . GLU A 1 76 ? -40.795 16.782 24.344 1.00 83.69 76 GLU A O 1
ATOM 632 N N . LYS A 1 77 ? -42.591 18.101 23.986 1.00 85.88 77 LYS A N 1
ATOM 633 C CA . LYS A 1 77 ? -43.037 17.412 22.776 1.00 85.88 77 LYS A CA 1
ATOM 634 C C . LYS A 1 77 ? -42.059 17.622 21.617 1.00 85.88 77 LYS A C 1
ATOM 636 O O . LYS A 1 77 ? -41.658 16.646 20.988 1.00 85.88 77 LYS A O 1
ATOM 641 N N . GLU A 1 78 ? -41.614 18.859 21.383 1.00 84.69 78 GLU A N 1
ATOM 642 C CA . GLU A 1 78 ? -40.597 19.186 20.367 1.00 84.69 78 GLU A CA 1
ATOM 643 C C . GLU A 1 78 ? -39.299 18.396 20.611 1.00 84.69 78 GLU A C 1
ATOM 645 O O . GLU A 1 78 ? -38.735 17.794 19.694 1.00 84.69 78 GLU A O 1
ATOM 650 N N . LYS A 1 79 ? -38.851 18.335 21.869 1.00 87.00 79 LYS A N 1
ATOM 651 C CA . LYS A 1 79 ? -37.679 17.563 22.284 1.00 87.00 79 LYS A CA 1
ATOM 652 C C . LYS A 1 79 ? -37.861 16.076 21.997 1.00 87.00 79 LYS A C 1
ATOM 654 O O . LYS A 1 79 ? -36.965 15.476 21.412 1.00 87.00 79 LYS A O 1
ATOM 659 N N . ALA A 1 80 ? -38.999 15.489 22.363 1.00 84.88 80 ALA A N 1
ATOM 660 C CA . ALA A 1 80 ? -39.278 14.078 22.104 1.00 84.88 80 ALA A CA 1
ATOM 661 C C . ALA A 1 80 ? -39.289 13.756 20.598 1.00 84.88 80 ALA A C 1
ATOM 663 O O . ALA A 1 80 ? -38.709 12.755 20.176 1.00 84.88 80 ALA A O 1
ATOM 664 N N . GLU A 1 81 ? -39.873 14.631 19.776 1.00 86.44 81 GLU A N 1
ATOM 665 C CA . GLU A 1 81 ? -39.885 14.486 18.317 1.00 86.44 81 GLU A CA 1
ATOM 666 C C . GLU A 1 81 ? -38.480 14.587 17.704 1.00 86.44 81 GLU A C 1
ATOM 668 O O . GLU A 1 81 ? -38.130 13.811 16.808 1.00 86.44 81 GLU A O 1
ATOM 673 N N . LEU A 1 82 ? -37.656 15.530 18.171 1.00 84.94 82 LEU A N 1
ATOM 674 C CA . LEU A 1 82 ? -36.269 15.664 17.723 1.00 84.94 82 LEU A CA 1
ATOM 675 C C . LEU A 1 82 ? -35.429 14.458 18.153 1.00 84.94 82 LEU A C 1
ATOM 677 O O . LEU A 1 82 ? -34.702 13.908 17.328 1.00 84.94 82 LEU A O 1
ATOM 681 N N . GLU A 1 83 ? -35.553 14.006 19.403 1.00 85.75 83 GLU A N 1
ATOM 682 C CA . GLU A 1 83 ? -34.855 12.812 19.892 1.00 85.75 83 GLU A CA 1
ATOM 683 C C . GLU A 1 83 ? -35.212 11.578 19.066 1.00 85.75 83 GLU A C 1
ATOM 685 O O . GLU A 1 83 ? -34.309 10.857 18.646 1.00 85.75 83 GLU A O 1
ATOM 690 N N . TYR A 1 84 ? -36.495 11.394 18.744 1.00 84.88 84 TYR A N 1
ATOM 691 C CA . TYR A 1 84 ? -36.957 10.311 17.881 1.00 84.88 84 TYR A CA 1
ATOM 692 C C . TYR A 1 84 ? -36.361 10.380 16.466 1.00 84.88 84 TYR A C 1
ATOM 694 O O . TYR A 1 84 ? -35.878 9.378 15.941 1.00 84.88 84 TYR A O 1
ATOM 702 N N . LYS A 1 85 ? -36.304 11.571 15.851 1.00 83.00 85 LYS A N 1
ATOM 703 C CA . LYS A 1 85 ? -35.727 11.759 14.503 1.00 83.00 85 LYS A CA 1
ATOM 704 C C . LYS A 1 85 ? -34.240 11.408 14.425 1.00 83.00 85 LYS A C 1
ATOM 706 O O . LYS A 1 85 ? -33.778 11.008 13.354 1.00 83.00 85 LYS A O 1
ATOM 711 N N . PHE A 1 86 ? -33.506 11.575 15.525 1.00 80.69 86 PHE A N 1
ATOM 712 C CA . PHE A 1 86 ? -32.083 11.243 15.624 1.00 80.69 86 PHE A CA 1
ATOM 713 C C . PHE A 1 86 ? -31.807 9.810 16.098 1.00 80.69 86 PHE A C 1
ATOM 715 O O . PHE A 1 86 ? -30.638 9.413 16.114 1.00 80.69 86 PHE A O 1
ATOM 722 N N . LEU A 1 87 ? -32.831 9.023 16.449 1.00 83.25 87 LEU A N 1
ATOM 723 C CA . LEU A 1 87 ? -32.637 7.604 16.731 1.00 83.25 87 LEU A CA 1
ATOM 724 C C . LEU A 1 87 ? -32.123 6.869 15.483 1.00 83.25 87 LEU A C 1
ATOM 726 O O . LEU A 1 87 ? -32.490 7.210 14.351 1.00 83.25 87 LEU A O 1
ATOM 730 N N . PRO A 1 88 ? -31.272 5.846 15.666 1.00 76.75 88 PRO A N 1
ATOM 731 C CA . PRO A 1 88 ? -30.865 4.986 14.568 1.00 76.75 88 PRO A CA 1
ATOM 732 C C . PRO A 1 88 ? -32.101 4.324 13.952 1.00 76.75 88 PRO A C 1
ATOM 734 O O . PRO A 1 88 ? -33.000 3.872 14.654 1.00 76.75 88 PRO A O 1
ATOM 737 N N . VAL A 1 89 ? -32.146 4.261 12.627 1.00 77.25 89 VAL A N 1
ATOM 738 C CA . VAL A 1 89 ? -33.247 3.614 11.907 1.00 77.25 89 VAL A CA 1
ATOM 739 C C . VAL A 1 89 ? -32.978 2.119 11.883 1.00 77.25 89 VAL A C 1
ATOM 741 O O . VAL A 1 89 ? -31.932 1.691 11.383 1.00 77.25 89 VAL A O 1
ATOM 744 N N . ALA A 1 90 ? -33.911 1.324 12.402 1.00 69.69 90 ALA A N 1
ATOM 745 C CA . ALA A 1 90 ? -33.869 -0.114 12.197 1.00 69.69 90 ALA A CA 1
ATOM 746 C C . ALA A 1 90 ? -34.200 -0.376 10.725 1.00 69.69 90 ALA A C 1
ATOM 748 O O . ALA A 1 90 ? -35.311 -0.127 10.271 1.00 69.69 90 ALA A O 1
ATOM 749 N N . ARG A 1 91 ? -33.217 -0.825 9.946 1.00 65.00 91 ARG A N 1
ATOM 750 C CA . ARG A 1 91 ? -33.478 -1.335 8.601 1.00 65.00 91 ARG A CA 1
ATOM 751 C C . ARG A 1 91 ? -33.597 -2.840 8.698 1.00 65.00 91 ARG A C 1
ATOM 753 O O . ARG A 1 91 ? -32.634 -3.497 9.092 1.00 65.00 91 ARG A O 1
ATOM 760 N N . GLU A 1 92 ? -34.752 -3.369 8.314 1.00 58.62 92 GLU A N 1
ATOM 761 C CA . GLU A 1 92 ? -34.859 -4.782 7.989 1.00 58.62 92 GLU A CA 1
ATOM 762 C C . GLU A 1 92 ? -33.930 -5.048 6.806 1.00 58.62 92 GLU A C 1
ATOM 764 O O . GLU A 1 92 ? -34.165 -4.630 5.671 1.00 58.62 92 GLU A O 1
ATOM 769 N N . VAL A 1 93 ? -32.802 -5.689 7.092 1.00 56.53 93 VAL A N 1
ATOM 770 C CA . VAL A 1 93 ? -31.972 -6.264 6.047 1.00 56.53 93 VAL A CA 1
ATOM 771 C C . VAL A 1 93 ? -32.755 -7.473 5.563 1.00 56.53 93 VAL A C 1
ATOM 773 O O . VAL A 1 93 ? -32.764 -8.503 6.231 1.00 56.53 93 VAL A O 1
ATOM 776 N N . VAL A 1 94 ? -33.458 -7.334 4.435 1.00 53.41 94 VAL A N 1
ATOM 777 C CA . VAL A 1 94 ? -33.979 -8.493 3.705 1.00 53.41 94 VAL A CA 1
ATOM 778 C C . VAL A 1 94 ? -32.801 -9.448 3.560 1.00 53.41 94 VAL A C 1
ATOM 780 O O . VAL A 1 94 ? -31.791 -9.075 2.963 1.00 53.41 94 VAL A O 1
ATOM 783 N N . GLU A 1 95 ? -32.900 -10.641 4.148 1.00 52.75 95 GLU A N 1
ATOM 784 C CA . GLU A 1 95 ? -31.883 -11.689 4.059 1.00 52.75 95 GLU A CA 1
ATOM 785 C C . GLU A 1 95 ? -31.804 -12.235 2.619 1.00 52.75 95 GLU A C 1
ATOM 787 O O . GLU A 1 95 ? -32.019 -13.414 2.354 1.00 52.75 95 GLU A O 1
ATOM 792 N N . GLN A 1 96 ? -31.457 -11.397 1.643 1.00 50.09 96 GLN A N 1
ATOM 793 C CA . GLN A 1 96 ? -30.762 -11.848 0.446 1.00 50.09 96 GLN A CA 1
ATOM 794 C C . GLN A 1 96 ? -29.287 -11.998 0.815 1.00 50.09 96 GLN A C 1
ATOM 796 O O . GLN A 1 96 ? -28.443 -11.171 0.485 1.00 50.09 96 GLN A O 1
ATOM 801 N N . GLY A 1 97 ? -29.004 -13.058 1.570 1.00 51.44 97 GLY A N 1
ATOM 802 C CA . GLY A 1 97 ? -27.678 -13.368 2.086 1.00 51.44 97 GLY A CA 1
ATOM 803 C C . GLY A 1 97 ? -27.595 -13.088 3.575 1.00 51.44 97 GLY A C 1
ATOM 804 O O . GLY A 1 97 ? -27.330 -11.969 4.007 1.00 51.44 97 GLY A O 1
ATOM 805 N N . SER A 1 98 ? -27.795 -14.139 4.365 1.00 42.72 98 SER A N 1
ATOM 806 C CA . SER A 1 98 ? -27.408 -14.163 5.764 1.00 42.72 98 SER A CA 1
ATOM 807 C C . SER A 1 98 ? -26.016 -13.555 5.921 1.00 42.72 98 SER A C 1
ATOM 809 O O . SER A 1 98 ? -25.051 -14.022 5.312 1.00 42.72 98 SER A O 1
ATOM 811 N N . CYS A 1 99 ? -25.874 -12.595 6.831 1.00 43.56 99 CYS A N 1
ATOM 812 C CA . CYS A 1 99 ? -24.578 -12.242 7.406 1.00 43.56 99 CYS A CA 1
ATOM 813 C C . CYS A 1 99 ? -24.120 -13.363 8.365 1.00 43.56 99 CYS A C 1
ATOM 815 O O . CYS A 1 99 ? -23.669 -13.142 9.484 1.00 43.56 99 CYS A O 1
ATOM 817 N N . SER A 1 100 ? -24.245 -14.617 7.929 1.00 42.78 100 SER A N 1
ATOM 818 C CA . SER A 1 100 ? -23.225 -15.600 8.219 1.00 42.78 100 SER A CA 1
ATOM 819 C C . SER A 1 100 ? -21.942 -14.981 7.698 1.00 42.78 100 SER A C 1
ATOM 821 O O . SER A 1 100 ? -21.840 -14.760 6.492 1.00 42.78 100 SER A O 1
ATOM 823 N N . ILE A 1 101 ? -20.974 -14.709 8.580 1.00 45.88 101 ILE A N 1
ATOM 824 C CA . ILE A 1 101 ? -19.571 -14.717 8.164 1.00 45.88 101 ILE A CA 1
ATOM 825 C C . ILE A 1 101 ? -19.487 -15.991 7.331 1.00 45.88 101 ILE A C 1
ATOM 827 O O . ILE A 1 101 ? -19.716 -17.066 7.909 1.00 45.88 101 ILE A O 1
ATOM 831 N N . PRO A 1 102 ? -19.327 -15.915 5.994 1.00 41.00 102 PRO A N 1
ATOM 832 C CA . PRO A 1 102 ? -19.155 -17.132 5.239 1.00 41.00 102 PRO A CA 1
ATOM 833 C C . PRO A 1 102 ? -18.035 -17.838 5.982 1.00 41.00 102 PRO A C 1
ATOM 835 O O . PRO A 1 102 ? -17.029 -17.202 6.315 1.00 41.00 102 PRO A O 1
ATOM 838 N N . LYS A 1 103 ? -18.215 -19.120 6.331 1.00 45.31 103 LYS A N 1
ATOM 839 C CA . LYS A 1 103 ? -17.036 -19.965 6.494 1.00 45.31 103 LYS A CA 1
ATOM 840 C C . LYS A 1 103 ? -16.282 -19.686 5.215 1.00 45.31 103 LYS A C 1
ATOM 842 O O . LYS A 1 103 ? -16.759 -20.091 4.158 1.00 45.31 103 LYS A O 1
ATOM 847 N N . ARG A 1 104 ? -15.258 -18.835 5.298 1.00 43.47 104 ARG A N 1
ATOM 848 C CA . ARG A 1 104 ? -14.458 -18.446 4.165 1.00 43.47 104 ARG A CA 1
ATOM 849 C C . ARG A 1 104 ? -13.927 -19.802 3.711 1.00 43.47 104 ARG A C 1
ATOM 851 O O . ARG A 1 104 ? -12.949 -20.296 4.251 1.00 43.47 104 ARG A O 1
ATOM 858 N N . SER A 1 105 ? -14.551 -20.401 2.703 1.00 46.06 105 SER A N 1
ATOM 859 C CA . SER A 1 105 ? -13.778 -20.714 1.524 1.00 46.06 105 SER A CA 1
ATOM 860 C C . SER A 1 105 ? -13.213 -19.360 1.128 1.00 46.06 105 SER A C 1
A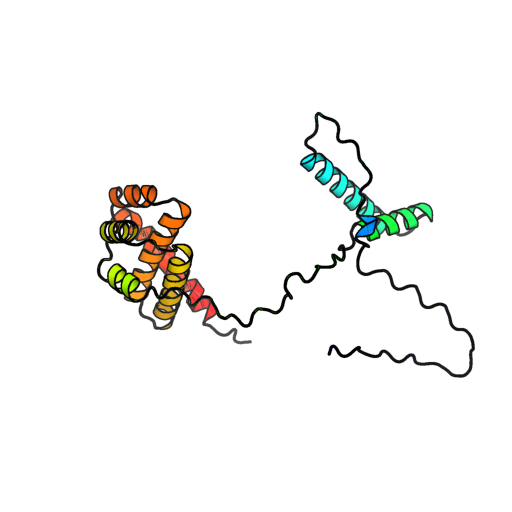TOM 862 O O . SER A 1 105 ? -13.839 -18.603 0.386 1.00 46.06 105 SER A O 1
ATOM 864 N N . THR A 1 106 ? -12.121 -18.975 1.796 1.00 49.97 106 THR A N 1
ATOM 865 C CA . THR A 1 106 ? -11.254 -17.911 1.339 1.00 49.97 106 THR A CA 1
ATOM 866 C C . THR A 1 106 ? -11.106 -18.247 -0.133 1.00 49.97 106 THR A C 1
ATOM 868 O O . THR A 1 106 ? -10.737 -19.396 -0.413 1.00 49.97 106 THR A O 1
ATOM 871 N N . PRO A 1 107 ? -11.464 -17.357 -1.081 1.00 54.31 107 PRO A N 1
ATOM 872 C CA . PRO A 1 107 ? -10.848 -17.498 -2.389 1.00 54.31 107 PRO A CA 1
ATOM 873 C C . PRO A 1 107 ? -9.370 -17.677 -2.061 1.00 54.31 107 PRO A C 1
ATOM 875 O O . PRO A 1 107 ? -8.838 -16.888 -1.272 1.00 54.31 107 PRO A O 1
ATOM 878 N N . ALA A 1 108 ? -8.810 -18.834 -2.431 1.00 64.00 108 ALA A N 1
ATOM 879 C CA . ALA A 1 108 ? -7.440 -19.151 -2.071 1.00 64.00 108 ALA A CA 1
ATOM 880 C C . ALA A 1 108 ? -6.636 -17.911 -2.452 1.00 64.00 108 ALA A C 1
ATOM 882 O O . ALA A 1 108 ? -6.772 -17.448 -3.588 1.00 64.00 108 ALA A O 1
ATOM 883 N N . MET A 1 109 ? -5.958 -17.299 -1.470 1.00 65.69 109 MET A N 1
ATOM 884 C CA . MET A 1 109 ? -5.084 -16.165 -1.756 1.00 65.69 109 MET A CA 1
ATOM 885 C C . MET A 1 109 ? -4.244 -16.595 -2.953 1.00 65.69 109 MET A C 1
ATOM 887 O O . MET A 1 109 ? -3.721 -17.716 -2.902 1.00 65.69 109 MET A O 1
ATOM 891 N N . PRO A 1 110 ? -4.208 -15.805 -4.039 1.00 77.94 110 PRO A N 1
ATOM 892 C CA . PRO A 1 110 ? -3.447 -16.200 -5.206 1.00 77.94 110 PRO A CA 1
ATOM 893 C C . PRO A 1 110 ? -2.024 -16.515 -4.751 1.00 77.94 110 PRO A C 1
ATOM 895 O O . PRO A 1 110 ? -1.437 -15.763 -3.968 1.00 77.94 110 PRO A O 1
ATOM 898 N N . ASP A 1 111 ? -1.531 -17.682 -5.146 1.00 88.44 111 ASP A N 1
ATOM 899 C CA . ASP A 1 111 ? -0.195 -18.107 -4.772 1.00 88.44 111 ASP A CA 1
ATOM 900 C C . ASP A 1 111 ? 0.800 -17.384 -5.676 1.00 88.44 111 ASP A C 1
ATOM 902 O O . ASP A 1 111 ? 0.938 -17.738 -6.840 1.00 88.44 111 ASP A O 1
ATOM 906 N N . TYR A 1 112 ? 1.439 -16.346 -5.136 1.00 92.19 112 TYR A N 1
ATOM 907 C CA . TYR A 1 112 ? 2.464 -15.559 -5.827 1.00 92.19 112 TYR A CA 1
ATOM 908 C C . TYR A 1 112 ? 3.884 -16.026 -5.490 1.00 92.19 112 TYR A C 1
ATOM 910 O O . TYR A 1 112 ? 4.832 -15.249 -5.610 1.00 92.19 112 TYR A O 1
ATOM 918 N N . SER A 1 113 ? 4.057 -17.248 -4.971 1.00 92.81 113 SER A N 1
ATOM 919 C CA . SER A 1 113 ? 5.363 -17.714 -4.487 1.00 92.81 113 SER A CA 1
ATOM 920 C C . SER A 1 113 ? 6.432 -17.684 -5.582 1.00 92.81 113 SER A C 1
ATOM 922 O O . SER A 1 113 ? 7.551 -17.231 -5.336 1.00 92.81 113 SER A O 1
ATOM 924 N N . GLU A 1 114 ? 6.102 -18.152 -6.788 1.00 92.44 114 GLU A N 1
ATOM 925 C CA . GLU A 1 114 ? 7.055 -18.236 -7.901 1.00 92.44 114 GLU A CA 1
ATOM 926 C C . GLU A 1 114 ? 7.427 -16.845 -8.419 1.00 92.44 114 GLU A C 1
ATOM 928 O O . GLU A 1 114 ? 8.610 -16.531 -8.574 1.00 92.44 114 GLU A O 1
ATOM 933 N N . GLU A 1 115 ? 6.435 -15.979 -8.610 1.00 92.06 115 GLU A N 1
ATOM 934 C CA . GLU A 1 115 ? 6.629 -14.619 -9.099 1.00 92.06 115 GLU A CA 1
ATOM 935 C C . GLU A 1 115 ? 7.357 -13.760 -8.067 1.00 92.06 115 GLU A C 1
ATOM 937 O O . GLU A 1 115 ? 8.245 -12.985 -8.424 1.00 92.06 115 GLU A O 1
ATOM 942 N N . LEU A 1 116 ? 7.057 -13.933 -6.776 1.00 93.69 116 LEU A N 1
ATOM 943 C CA . LEU A 1 116 ? 7.770 -13.252 -5.700 1.00 93.69 116 LEU A CA 1
ATOM 944 C C . LEU A 1 116 ? 9.241 -13.669 -5.659 1.00 93.69 116 LEU A C 1
ATOM 946 O O . LEU A 1 116 ? 10.117 -12.807 -5.588 1.00 93.69 116 LEU A O 1
ATOM 950 N N . LEU A 1 117 ? 9.530 -14.971 -5.735 1.00 93.94 117 LEU A N 1
ATOM 951 C CA . LEU A 1 117 ? 10.907 -15.467 -5.780 1.00 93.94 117 LEU A CA 1
ATOM 952 C C . LEU A 1 117 ? 11.654 -14.926 -7.000 1.00 93.94 117 LEU A C 1
ATOM 954 O O . LEU A 1 117 ? 12.800 -14.486 -6.872 1.00 93.94 117 LEU A O 1
ATOM 958 N N . TRP A 1 118 ? 11.003 -14.909 -8.162 1.00 94.75 118 TRP A N 1
ATOM 959 C CA . TRP A 1 118 ? 11.578 -14.349 -9.378 1.00 94.75 118 TRP A CA 1
ATOM 960 C C . TRP A 1 118 ? 11.863 -12.847 -9.238 1.00 94.75 118 TRP A C 1
ATOM 962 O O . TRP A 1 118 ? 12.961 -12.407 -9.582 1.00 94.75 118 TRP A O 1
ATOM 972 N N . MET A 1 119 ? 10.931 -12.065 -8.679 1.00 94.44 119 MET A N 1
ATOM 973 C CA . MET A 1 119 ? 11.094 -10.620 -8.460 1.00 94.44 119 MET A CA 1
ATOM 974 C C . MET A 1 119 ? 12.178 -10.304 -7.422 1.00 94.44 119 MET A C 1
ATOM 976 O O . MET A 1 119 ? 12.906 -9.324 -7.563 1.00 94.44 119 MET A O 1
ATOM 980 N N . LEU A 1 120 ? 12.337 -11.142 -6.396 1.00 93.88 120 LEU A N 1
ATOM 981 C CA . LEU A 1 120 ? 13.410 -10.993 -5.409 1.00 93.88 120 LEU A CA 1
ATOM 982 C C . LEU A 1 120 ? 14.792 -11.271 -6.014 1.00 93.88 120 LEU A C 1
ATOM 984 O O . LEU A 1 120 ? 15.755 -10.576 -5.691 1.00 93.88 120 LEU A O 1
ATOM 988 N N . GLN A 1 121 ? 14.896 -12.253 -6.914 1.00 93.44 121 GLN A N 1
ATOM 989 C CA . GLN A 1 121 ? 16.131 -12.524 -7.658 1.00 93.44 121 GLN A CA 1
ATOM 990 C C . GLN A 1 121 ? 16.434 -11.414 -8.673 1.00 93.44 121 GLN A C 1
ATOM 992 O O . GLN A 1 121 ? 17.585 -11.005 -8.829 1.00 93.44 121 GLN A O 1
ATOM 997 N N . ASN A 1 122 ? 15.396 -10.893 -9.328 1.00 91.19 122 ASN A N 1
ATOM 998 C CA . ASN A 1 122 ? 15.478 -9.857 -10.351 1.00 91.19 122 ASN A CA 1
ATOM 999 C C . ASN A 1 122 ? 15.002 -8.524 -9.784 1.00 91.19 122 ASN A C 1
ATOM 1001 O O . ASN A 1 122 ? 13.957 -7.988 -10.140 1.00 91.19 122 ASN A O 1
ATOM 1005 N N . SER A 1 123 ? 15.796 -7.987 -8.868 1.00 83.06 123 SER A N 1
ATOM 1006 C CA . SER A 1 123 ? 15.339 -6.925 -7.981 1.00 83.06 123 SER A CA 1
ATOM 1007 C C . SER A 1 123 ? 15.271 -5.530 -8.643 1.00 83.06 123 SER A C 1
ATOM 1009 O O . SER A 1 123 ? 14.825 -4.571 -8.012 1.00 83.06 123 SER A O 1
ATOM 1011 N N . SER A 1 124 ? 15.688 -5.387 -9.904 1.00 90.31 124 SER A N 1
ATOM 1012 C CA . SER A 1 124 ? 15.715 -4.096 -10.604 1.00 90.31 124 SER A CA 1
ATOM 1013 C C . SER A 1 124 ? 14.316 -3.566 -10.949 1.00 90.31 124 SER A C 1
ATOM 1015 O O . SER A 1 124 ? 13.376 -4.330 -11.172 1.00 90.31 124 SER A O 1
ATOM 1017 N N . VAL A 1 125 ? 14.184 -2.240 -11.075 1.00 91.94 125 VAL A N 1
ATOM 1018 C CA . VAL A 1 125 ? 12.928 -1.605 -11.527 1.00 91.94 125 VAL A CA 1
ATOM 1019 C C . VAL A 1 125 ? 12.533 -2.072 -12.937 1.00 91.94 125 VAL A C 1
ATOM 1021 O O . VAL A 1 125 ? 11.351 -2.237 -13.221 1.00 91.94 125 VAL A O 1
ATOM 1024 N N . GLU A 1 126 ? 13.511 -2.331 -13.810 1.00 92.06 126 GLU A N 1
ATOM 1025 C CA . GLU A 1 126 ? 13.266 -2.811 -15.178 1.00 92.06 126 GLU A CA 1
ATOM 1026 C C . GLU A 1 126 ? 12.704 -4.240 -15.186 1.00 92.06 126 GLU A C 1
ATOM 1028 O O . GLU A 1 126 ? 11.765 -4.550 -15.920 1.00 92.06 126 GLU A O 1
ATOM 1033 N N . SER A 1 127 ? 13.231 -5.102 -14.317 1.00 91.75 127 SER A N 1
ATOM 1034 C CA . SER A 1 127 ? 12.715 -6.456 -14.112 1.00 91.75 127 SER A CA 1
ATOM 1035 C C . SER A 1 127 ? 11.287 -6.438 -13.575 1.00 91.75 127 SER A C 1
ATOM 1037 O O . SER A 1 127 ? 10.445 -7.193 -14.048 1.00 91.75 127 SER A O 1
ATOM 1039 N N . PHE A 1 128 ? 10.991 -5.531 -12.641 1.00 94.00 128 PHE A N 1
ATOM 1040 C CA . PHE A 1 128 ? 9.637 -5.347 -12.128 1.00 94.00 128 PHE A CA 1
ATOM 1041 C C . PHE A 1 128 ? 8.662 -4.868 -13.216 1.00 94.00 128 PHE A C 1
ATOM 1043 O O . PHE A 1 128 ? 7.565 -5.403 -13.335 1.00 94.00 128 PHE A O 1
ATOM 1050 N N . LEU A 1 129 ? 9.068 -3.906 -14.053 1.00 93.56 129 LEU A N 1
ATOM 1051 C CA . LEU A 1 129 ? 8.271 -3.468 -15.205 1.00 93.56 129 LEU A CA 1
ATOM 1052 C C . LEU A 1 129 ? 8.015 -4.611 -16.194 1.00 93.56 129 LEU A C 1
ATOM 1054 O O . LEU A 1 129 ? 6.897 -4.745 -16.677 1.00 93.56 129 LEU A O 1
ATOM 1058 N N . SER A 1 130 ? 9.027 -5.443 -16.447 1.00 93.38 130 SER A N 1
ATOM 1059 C CA . SER A 1 130 ? 8.891 -6.618 -17.317 1.00 93.38 130 SER A CA 1
ATOM 1060 C C . SER A 1 130 ? 7.876 -7.610 -16.743 1.00 93.38 130 SER A C 1
ATOM 1062 O O . SER A 1 130 ? 6.997 -8.068 -17.464 1.00 93.38 130 SER A O 1
ATOM 1064 N N . ALA A 1 131 ? 7.914 -7.862 -15.430 1.00 92.31 131 ALA A N 1
ATOM 1065 C CA . ALA A 1 131 ? 6.934 -8.725 -14.773 1.00 92.31 131 ALA A CA 1
ATOM 1066 C C . ALA A 1 131 ? 5.505 -8.177 -14.874 1.00 92.31 131 ALA A C 1
ATOM 1068 O O . ALA A 1 131 ? 4.582 -8.946 -15.125 1.00 92.31 131 ALA A O 1
ATOM 1069 N N . LEU A 1 132 ? 5.315 -6.862 -14.711 1.00 92.56 132 LEU A N 1
ATOM 1070 C CA . LEU A 1 132 ? 4.002 -6.228 -14.881 1.00 92.56 132 LEU A CA 1
ATOM 1071 C C . LEU A 1 132 ? 3.453 -6.352 -16.310 1.00 92.56 132 LEU A C 1
ATOM 1073 O O . LEU A 1 132 ? 2.239 -6.325 -16.491 1.00 92.56 132 LEU A O 1
ATOM 1077 N N . ASP A 1 133 ? 4.329 -6.435 -17.312 1.00 91.56 133 ASP A N 1
ATOM 1078 C CA . ASP A 1 133 ? 3.931 -6.573 -18.715 1.00 91.56 133 ASP A CA 1
ATOM 1079 C C . ASP A 1 133 ? 3.655 -8.043 -19.091 1.00 91.56 133 ASP A C 1
ATOM 1081 O O . ASP A 1 133 ? 2.799 -8.317 -19.934 1.00 91.56 133 ASP A O 1
ATOM 1085 N N . GLU A 1 134 ? 4.371 -8.989 -18.477 1.00 91.00 134 GLU A N 1
ATOM 1086 C CA . GLU A 1 134 ? 4.250 -10.429 -18.744 1.00 91.00 134 GLU A CA 1
ATOM 1087 C C . GLU A 1 134 ? 3.098 -11.095 -17.978 1.00 91.00 134 GLU A C 1
ATOM 1089 O O . GLU A 1 134 ? 2.507 -12.060 -18.472 1.00 91.00 134 GLU A O 1
ATOM 1094 N N . HIS A 1 135 ? 2.755 -10.579 -16.796 1.00 88.69 135 HIS A N 1
ATOM 1095 C CA . HIS A 1 135 ? 1.777 -11.184 -15.897 1.00 88.69 135 HIS A CA 1
ATOM 1096 C C . HIS A 1 135 ? 0.629 -10.226 -15.561 1.00 88.69 135 HIS A C 1
ATOM 1098 O O . HIS A 1 135 ? 0.834 -9.064 -15.213 1.00 88.69 135 HIS A O 1
ATOM 1104 N N . ASP A 1 136 ? -0.599 -10.748 -15.578 1.00 88.69 136 ASP A N 1
ATOM 1105 C CA . ASP A 1 136 ? -1.791 -10.024 -15.126 1.00 88.69 136 ASP A CA 1
ATOM 1106 C C . ASP A 1 136 ? -1.943 -10.148 -13.601 1.00 88.69 136 ASP A C 1
ATOM 1108 O O . ASP A 1 136 ? -2.693 -10.976 -13.077 1.00 88.69 136 ASP A O 1
ATOM 1112 N N . PHE A 1 137 ? -1.144 -9.371 -12.868 1.00 88.94 137 PHE A N 1
ATOM 1113 C CA . PHE A 1 137 ? -1.168 -9.383 -11.409 1.00 88.94 137 PHE A CA 1
ATOM 1114 C C . PHE A 1 137 ? -2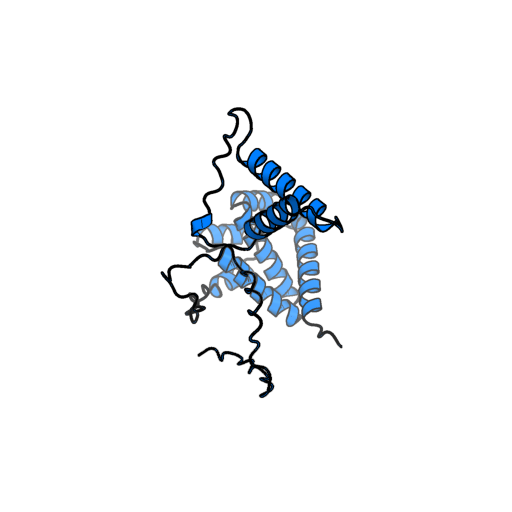.399 -8.670 -10.847 1.00 88.94 137 PHE A C 1
ATOM 1116 O O . PHE A 1 137 ? -2.650 -7.497 -11.133 1.00 88.94 137 PHE A O 1
ATOM 1123 N N . ASN A 1 138 ? -3.073 -9.304 -9.883 1.00 92.88 138 ASN A N 1
ATOM 1124 C CA . ASN A 1 138 ? -3.880 -8.548 -8.932 1.00 92.88 138 ASN A CA 1
ATOM 1125 C C . ASN A 1 138 ? -2.938 -7.844 -7.939 1.00 92.88 138 ASN A C 1
ATOM 1127 O O . ASN A 1 138 ? -2.539 -8.424 -6.927 1.00 92.88 138 ASN A O 1
ATOM 1131 N N . LEU A 1 139 ? -2.599 -6.587 -8.244 1.00 93.50 139 LEU A N 1
ATOM 1132 C CA . LEU A 1 139 ? -1.653 -5.767 -7.478 1.00 93.50 139 LEU A CA 1
ATOM 1133 C C . LEU A 1 139 ? -2.026 -5.611 -5.999 1.00 93.50 139 LEU A C 1
ATOM 1135 O O . LEU A 1 139 ? -1.132 -5.506 -5.168 1.00 93.50 139 LEU A O 1
ATOM 1139 N N . GLU A 1 140 ? -3.317 -5.601 -5.658 1.00 94.25 140 GLU A N 1
ATOM 1140 C CA . GLU A 1 140 ? -3.765 -5.536 -4.260 1.00 94.25 140 GLU A CA 1
ATOM 1141 C C . GLU A 1 140 ? -3.425 -6.834 -3.520 1.00 94.25 140 GLU A C 1
ATOM 1143 O O . GLU A 1 140 ? -2.792 -6.802 -2.467 1.00 94.25 140 GLU A O 1
ATOM 1148 N N . GLY A 1 141 ? -3.748 -7.984 -4.119 1.00 93.12 141 GLY A N 1
ATOM 1149 C CA . GLY A 1 141 ? -3.402 -9.285 -3.544 1.00 93.12 141 GLY A CA 1
ATOM 1150 C C . GLY A 1 141 ? -1.890 -9.514 -3.463 1.00 93.12 141 GLY A C 1
ATOM 1151 O O . GLY A 1 141 ? -1.408 -10.094 -2.492 1.00 93.12 141 GLY A O 1
ATOM 1152 N N . LEU A 1 142 ? -1.135 -9.042 -4.460 1.00 94.31 142 LEU A N 1
ATOM 1153 C CA . LEU A 1 142 ? 0.325 -9.120 -4.462 1.00 94.31 142 LEU A CA 1
ATOM 1154 C C . LEU A 1 142 ? 0.940 -8.227 -3.372 1.00 94.31 142 LEU A C 1
ATOM 1156 O O . LEU A 1 142 ? 1.857 -8.665 -2.681 1.00 94.31 142 LEU A O 1
ATOM 1160 N N . GLU A 1 143 ? 0.426 -7.006 -3.180 1.00 95.00 143 GLU A N 1
ATOM 1161 C CA . GLU A 1 143 ? 0.864 -6.106 -2.103 1.00 95.00 143 GLU A CA 1
ATOM 1162 C C . GLU A 1 143 ? 0.646 -6.753 -0.730 1.00 95.00 143 GLU A C 1
ATOM 1164 O O . GLU A 1 143 ? 1.577 -6.811 0.072 1.00 95.00 143 GLU A O 1
ATOM 1169 N N . GLU A 1 144 ? -0.542 -7.307 -0.472 1.00 94.06 144 GLU A N 1
ATOM 1170 C CA . GLU A 1 144 ? -0.830 -8.018 0.781 1.00 94.06 144 GLU A CA 1
ATOM 1171 C C . GLU A 1 144 ? 0.106 -9.214 0.998 1.00 94.06 144 GLU A C 1
ATOM 1173 O O . GLU A 1 144 ? 0.616 -9.417 2.105 1.00 94.06 144 GLU A O 1
ATOM 1178 N N . TYR A 1 145 ? 0.367 -9.987 -0.059 1.00 94.50 145 TYR A N 1
ATOM 1179 C CA . TYR A 1 145 ? 1.262 -11.138 -0.003 1.00 94.50 145 TYR A CA 1
ATOM 1180 C C . TYR A 1 145 ? 2.703 -10.720 0.330 1.00 94.50 145 TYR A C 1
ATOM 1182 O O . TYR A 1 145 ? 3.347 -11.338 1.181 1.00 94.50 145 TYR A O 1
ATOM 1190 N N . ILE A 1 146 ? 3.206 -9.640 -0.276 1.00 95.75 146 ILE A N 1
ATOM 1191 C CA . ILE A 1 146 ? 4.538 -9.095 0.017 1.00 95.75 146 ILE A CA 1
ATOM 1192 C C . ILE A 1 146 ? 4.617 -8.590 1.459 1.00 95.75 146 ILE A C 1
ATOM 1194 O O . ILE A 1 146 ? 5.557 -8.950 2.164 1.00 95.75 146 ILE A O 1
ATOM 1198 N N . LEU A 1 147 ? 3.631 -7.813 1.920 1.00 94.81 147 LEU A N 1
ATOM 1199 C CA . LEU A 1 147 ? 3.611 -7.258 3.279 1.00 94.81 147 LEU A CA 1
ATOM 1200 C C . LEU A 1 147 ? 3.589 -8.353 4.352 1.00 94.81 147 LEU A C 1
ATOM 1202 O O . LEU A 1 147 ? 4.237 -8.224 5.393 1.00 94.81 147 LEU A O 1
ATOM 1206 N N . LEU A 1 148 ? 2.872 -9.453 4.102 1.00 94.62 148 LEU A N 1
ATOM 1207 C CA . LEU A 1 148 ? 2.875 -10.606 4.998 1.00 94.62 148 LEU A CA 1
ATOM 1208 C C . LEU A 1 148 ? 4.284 -11.199 5.118 1.00 94.62 148 LEU A C 1
ATOM 1210 O O . LEU A 1 148 ? 4.785 -11.355 6.233 1.00 94.62 148 LEU A O 1
ATOM 1214 N N . ASN A 1 149 ? 4.937 -11.469 3.985 1.00 95.19 149 ASN A N 1
ATOM 1215 C CA . ASN A 1 149 ? 6.296 -12.011 3.952 1.00 95.19 149 ASN A CA 1
ATOM 1216 C C . ASN A 1 149 ? 7.320 -11.042 4.563 1.00 95.19 149 ASN A C 1
ATOM 1218 O O . ASN A 1 149 ? 8.202 -11.473 5.303 1.00 95.19 149 ASN A O 1
ATOM 1222 N N . GLU A 1 150 ? 7.182 -9.737 4.314 1.00 95.69 150 GLU A N 1
ATOM 1223 C CA . GLU A 1 150 ? 8.025 -8.700 4.916 1.00 95.69 150 GLU A CA 1
ATOM 1224 C C . GLU A 1 150 ? 7.919 -8.755 6.442 1.00 95.69 150 GLU A C 1
ATOM 1226 O O . GLU A 1 150 ? 8.929 -8.756 7.150 1.00 95.69 150 GLU A O 1
ATOM 1231 N N . SER A 1 151 ? 6.692 -8.872 6.958 1.00 95.50 151 SER A N 1
ATOM 1232 C CA . SER A 1 151 ? 6.459 -8.938 8.396 1.00 95.50 151 SER A CA 1
ATOM 1233 C C . SER A 1 151 ? 7.100 -10.166 9.042 1.00 95.50 151 SER A C 1
ATOM 1235 O O . SER A 1 151 ? 7.661 -10.057 10.133 1.00 95.50 151 SER A O 1
ATOM 1237 N N . GLU A 1 152 ? 7.070 -11.317 8.369 1.00 95.19 152 GLU A N 1
ATOM 1238 C CA . GLU A 1 152 ? 7.702 -12.544 8.854 1.00 95.19 152 GLU A CA 1
ATOM 1239 C C . GLU A 1 152 ? 9.233 -12.473 8.768 1.00 95.19 152 GLU A C 1
ATOM 1241 O O . GLU A 1 152 ? 9.914 -12.898 9.706 1.00 95.19 152 GLU A O 1
ATOM 1246 N N . ALA A 1 153 ? 9.789 -11.861 7.716 1.00 95.31 153 ALA A N 1
ATOM 1247 C CA . ALA A 1 153 ? 11.227 -11.620 7.591 1.00 95.31 153 ALA A CA 1
ATOM 1248 C C . ALA A 1 153 ? 11.747 -10.716 8.724 1.00 95.31 153 ALA A C 1
ATOM 1250 O O . ALA A 1 153 ? 12.713 -11.062 9.407 1.00 95.31 153 ALA A O 1
ATOM 1251 N N . ILE A 1 154 ? 11.042 -9.613 9.004 1.00 94.56 154 ILE A N 1
ATOM 1252 C CA . ILE A 1 154 ? 11.377 -8.682 10.091 1.00 94.56 154 ILE A CA 1
ATOM 1253 C C . ILE A 1 154 ? 11.299 -9.369 11.459 1.00 94.56 154 ILE A C 1
ATOM 1255 O O . ILE A 1 154 ? 12.205 -9.214 12.279 1.00 94.56 154 ILE A O 1
ATOM 1259 N N . LYS A 1 155 ? 10.242 -10.150 11.724 1.00 94.12 155 LYS A N 1
ATOM 1260 C CA . LYS A 1 155 ? 10.109 -10.909 12.984 1.00 94.12 155 LYS A CA 1
ATOM 1261 C C . LYS A 1 155 ? 11.221 -11.942 13.154 1.00 94.12 155 LYS A C 1
ATO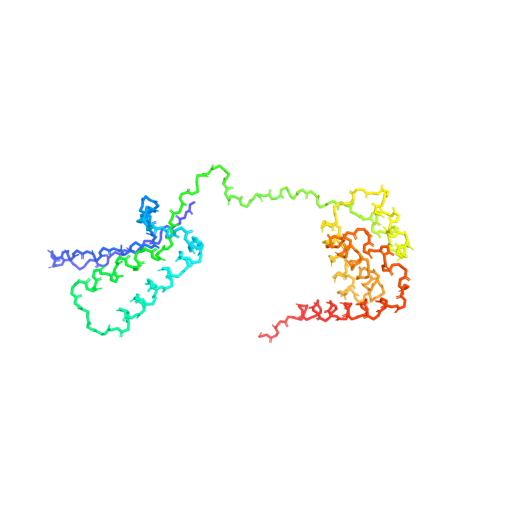M 1263 O O . LYS A 1 155 ? 11.672 -12.166 14.275 1.00 94.12 155 LYS A O 1
ATOM 1268 N N . SER A 1 156 ? 11.658 -12.547 12.052 1.00 94.19 156 SER A N 1
ATOM 1269 C CA . SER A 1 156 ? 12.742 -13.533 12.028 1.00 94.19 156 SER A CA 1
ATOM 1270 C C . SER A 1 156 ? 14.133 -12.897 12.140 1.00 94.19 156 SER A C 1
ATOM 1272 O O . SER A 1 156 ? 15.114 -13.614 12.329 1.00 94.19 156 SER A O 1
ATOM 1274 N N . GLY A 1 157 ? 14.230 -11.565 12.055 1.00 93.44 157 GLY A N 1
ATOM 1275 C CA . GLY A 1 157 ? 15.495 -10.833 12.093 1.00 93.44 157 GLY A CA 1
ATOM 1276 C C . GLY A 1 157 ? 16.293 -10.903 10.789 1.00 93.44 157 GLY A C 1
ATOM 1277 O O . GLY A 1 157 ? 17.489 -10.617 10.803 1.00 93.44 157 GLY A O 1
ATOM 1278 N N . ASP A 1 158 ? 15.661 -11.277 9.673 1.00 95.94 158 ASP A N 1
ATOM 1279 C CA . ASP A 1 158 ? 16.284 -11.234 8.349 1.00 95.94 158 ASP A CA 1
ATOM 1280 C C . ASP A 1 158 ? 16.085 -9.848 7.726 1.00 95.94 158 ASP A C 1
ATOM 1282 O O . ASP A 1 158 ? 15.167 -9.606 6.937 1.00 95.94 158 ASP A O 1
ATOM 1286 N N . ASP A 1 159 ? 16.954 -8.913 8.120 1.00 94.44 159 ASP A N 1
ATOM 1287 C CA . ASP A 1 159 ? 16.878 -7.530 7.650 1.00 94.44 159 ASP A CA 1
ATOM 1288 C C . ASP A 1 159 ? 17.148 -7.407 6.133 1.00 94.44 159 ASP A C 1
ATOM 1290 O O . ASP A 1 159 ? 16.643 -6.488 5.489 1.00 94.44 159 ASP A O 1
ATOM 1294 N N . GLY A 1 160 ? 17.906 -8.334 5.534 1.00 95.19 160 GLY A N 1
ATOM 1295 C CA . GLY A 1 160 ? 18.225 -8.304 4.102 1.00 95.19 160 GLY A CA 1
ATOM 1296 C C . GLY A 1 160 ? 17.028 -8.687 3.232 1.00 95.19 160 GLY A C 1
ATOM 1297 O O . GLY A 1 160 ? 16.700 -7.989 2.262 1.00 95.19 160 GLY A O 1
ATOM 1298 N N . LEU A 1 161 ? 16.343 -9.771 3.603 1.00 94.88 161 LEU A N 1
ATOM 1299 C CA . LEU A 1 161 ? 15.100 -10.173 2.952 1.00 94.88 161 LEU A CA 1
ATOM 1300 C C . LEU A 1 161 ? 13.987 -9.155 3.217 1.00 94.88 161 LEU A C 1
ATOM 1302 O O . LEU A 1 161 ? 13.298 -8.755 2.279 1.00 94.88 161 LEU A O 1
ATOM 1306 N N . GLY A 1 162 ? 13.858 -8.684 4.462 1.00 95.62 162 GLY A N 1
ATOM 1307 C CA . GLY A 1 162 ? 12.884 -7.660 4.841 1.00 95.62 162 GLY A CA 1
ATOM 1308 C C . GLY A 1 162 ? 13.034 -6.383 4.013 1.00 95.62 162 GLY A C 1
ATOM 1309 O O . GLY A 1 162 ? 12.056 -5.888 3.456 1.00 95.62 162 GLY A O 1
ATOM 1310 N N . TYR A 1 163 ? 14.263 -5.892 3.840 1.00 95.62 163 TYR A N 1
ATOM 1311 C CA . TYR A 1 163 ? 14.532 -4.719 3.007 1.00 95.62 163 TYR A CA 1
ATOM 1312 C C . TYR A 1 163 ? 14.172 -4.948 1.530 1.00 95.62 163 TYR A C 1
ATOM 1314 O O . TYR A 1 163 ? 13.569 -4.084 0.888 1.00 95.62 163 TYR A O 1
ATOM 1322 N N . SER A 1 164 ? 14.499 -6.125 0.988 1.00 95.38 164 SER A N 1
ATOM 1323 C CA . SER A 1 164 ? 14.197 -6.481 -0.406 1.00 95.38 164 SER A CA 1
ATOM 1324 C C . SER A 1 164 ? 12.688 -6.550 -0.665 1.00 95.38 164 SER A C 1
ATOM 1326 O O . SER A 1 164 ? 12.204 -6.019 -1.668 1.00 95.38 164 SER A O 1
ATOM 1328 N N . LEU A 1 165 ? 11.938 -7.139 0.270 1.00 95.81 165 LEU A N 1
ATOM 1329 C CA . LEU A 1 165 ? 10.477 -7.201 0.236 1.00 95.81 165 LEU A CA 1
ATOM 1330 C C . LEU A 1 165 ? 9.845 -5.815 0.390 1.00 95.81 165 LEU A C 1
ATOM 1332 O O . LEU A 1 165 ? 8.955 -5.482 -0.383 1.00 95.81 165 LEU A O 1
ATOM 1336 N N . CYS A 1 166 ? 10.352 -4.973 1.295 1.00 95.56 166 CYS A N 1
ATOM 1337 C CA . CYS A 1 166 ? 9.890 -3.590 1.449 1.00 95.56 166 CYS A CA 1
ATOM 1338 C C . CYS A 1 166 ? 10.072 -2.787 0.151 1.00 95.56 166 CYS A C 1
ATOM 1340 O O . CYS A 1 166 ? 9.176 -2.049 -0.271 1.00 95.56 166 CYS A O 1
ATOM 1342 N N . ARG A 1 167 ? 11.219 -2.944 -0.525 1.00 95.06 167 ARG A N 1
ATOM 1343 C CA . ARG A 1 167 ? 11.465 -2.293 -1.818 1.00 95.06 167 ARG A CA 1
ATOM 1344 C C . ARG A 1 167 ? 10.438 -2.721 -2.862 1.00 95.06 167 ARG A C 1
ATOM 1346 O O . ARG A 1 167 ? 9.865 -1.871 -3.542 1.00 95.06 167 ARG A O 1
ATOM 1353 N N . LEU A 1 168 ? 10.189 -4.024 -2.970 1.00 95.44 168 LEU A N 1
ATOM 1354 C CA . LEU A 1 168 ? 9.205 -4.561 -3.904 1.00 95.44 168 LEU A CA 1
ATOM 1355 C C . LEU A 1 168 ? 7.780 -4.110 -3.552 1.00 95.44 168 LEU A C 1
ATOM 1357 O O . LEU A 1 168 ? 7.039 -3.684 -4.434 1.00 95.44 168 LEU A O 1
ATOM 1361 N N . GLY A 1 169 ? 7.422 -4.117 -2.268 1.00 95.31 169 GLY A N 1
ATOM 1362 C CA . GLY A 1 169 ? 6.127 -3.651 -1.774 1.00 95.31 169 GLY A CA 1
ATOM 1363 C C . GLY A 1 169 ? 5.867 -2.190 -2.133 1.00 95.31 169 GLY A C 1
ATOM 1364 O O . GLY A 1 169 ? 4.767 -1.843 -2.559 1.00 95.31 169 GLY A O 1
ATOM 1365 N N . LEU A 1 170 ? 6.891 -1.335 -2.066 1.00 94.81 170 LEU A N 1
ATOM 1366 C CA . LEU A 1 170 ? 6.788 0.054 -2.515 1.00 94.81 170 LEU A CA 1
ATOM 1367 C C . LEU A 1 170 ? 6.585 0.187 -4.024 1.00 94.81 170 LEU A C 1
ATOM 1369 O O . LEU A 1 170 ? 5.748 0.985 -4.444 1.00 94.81 170 LEU A O 1
ATOM 1373 N N . LEU A 1 171 ? 7.293 -0.602 -4.836 1.00 94.69 171 LEU A N 1
ATOM 1374 C CA . LEU A 1 171 ? 7.089 -0.615 -6.287 1.00 94.69 171 LEU A CA 1
ATOM 1375 C C . LEU A 1 171 ? 5.667 -1.063 -6.650 1.00 94.69 171 LEU A C 1
ATOM 1377 O O . LEU A 1 171 ? 5.007 -0.397 -7.449 1.00 94.69 171 LEU A O 1
ATOM 1381 N N . VAL A 1 172 ? 5.161 -2.124 -6.015 1.00 95.94 172 VAL A N 1
ATOM 1382 C CA . VAL A 1 172 ? 3.783 -2.609 -6.203 1.00 95.94 172 VAL A CA 1
ATOM 1383 C C . VAL A 1 172 ? 2.768 -1.557 -5.766 1.00 95.94 172 VAL A C 1
ATOM 1385 O O . VAL A 1 172 ? 1.847 -1.238 -6.519 1.00 95.94 172 VAL A O 1
ATOM 1388 N N . LYS A 1 173 ? 2.966 -0.939 -4.599 1.00 95.44 173 LYS A N 1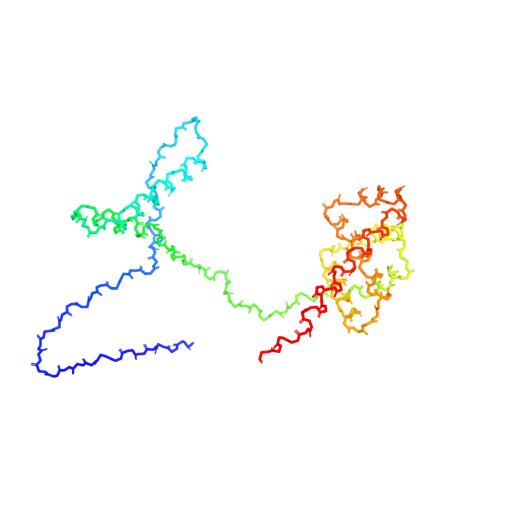
ATOM 1389 C CA . LYS A 1 173 ? 2.114 0.147 -4.102 1.00 95.44 173 LYS A CA 1
ATOM 1390 C C . LYS A 1 173 ? 2.081 1.330 -5.065 1.00 95.44 173 LYS A C 1
ATOM 1392 O O . LYS A 1 173 ? 1.009 1.854 -5.366 1.00 95.44 173 LYS A O 1
ATOM 1397 N N . TRP A 1 174 ? 3.233 1.766 -5.568 1.00 95.00 174 TRP A N 1
ATOM 1398 C CA . TRP A 1 174 ? 3.308 2.864 -6.528 1.00 95.00 174 TRP A CA 1
ATOM 1399 C C . TRP A 1 174 ? 2.660 2.508 -7.865 1.00 95.00 174 TRP A C 1
ATOM 1401 O O . TRP A 1 174 ? 1.935 3.337 -8.413 1.00 95.00 174 TRP A O 1
ATOM 1411 N N . ALA A 1 175 ? 2.850 1.281 -8.354 1.00 95.06 175 ALA A N 1
ATOM 1412 C CA . ALA A 1 175 ? 2.198 0.799 -9.565 1.00 95.06 175 ALA A CA 1
ATOM 1413 C C . ALA A 1 175 ? 0.672 0.766 -9.397 1.00 95.06 175 ALA A C 1
ATOM 1415 O O . ALA A 1 175 ? -0.050 1.198 -10.291 1.00 95.06 175 ALA A O 1
ATOM 1416 N N . ARG A 1 176 ? 0.176 0.339 -8.230 1.00 94.88 176 ARG A N 1
ATOM 1417 C CA . ARG A 1 176 ? -1.258 0.306 -7.920 1.00 94.88 176 ARG A CA 1
ATOM 1418 C C . ARG A 1 176 ? -1.873 1.701 -7.808 1.00 94.88 176 ARG A C 1
ATOM 1420 O O . ARG A 1 176 ? -2.965 1.926 -8.315 1.00 94.88 176 ARG A O 1
ATOM 1427 N N . VAL A 1 177 ? -1.201 2.630 -7.126 1.00 95.06 177 VAL A N 1
ATOM 1428 C CA . VAL A 1 177 ? -1.750 3.969 -6.839 1.00 95.06 177 VAL A CA 1
ATOM 1429 C C . VAL A 1 177 ? -1.610 4.919 -8.029 1.00 95.06 177 VAL A C 1
ATOM 1431 O O . VAL A 1 177 ? -2.530 5.684 -8.311 1.00 95.06 177 VAL A O 1
ATOM 1434 N N . TYR A 1 178 ? -0.465 4.895 -8.712 1.00 94.56 178 TYR A N 1
ATOM 1435 C CA . TYR A 1 178 ? -0.113 5.876 -9.746 1.00 94.56 178 TYR A CA 1
ATOM 1436 C C . TYR A 1 178 ? -0.016 5.279 -11.153 1.00 94.56 178 TYR A C 1
ATOM 1438 O O . TYR A 1 178 ? 0.125 6.021 -12.125 1.00 94.56 178 TYR A O 1
ATOM 1446 N N . GLY A 1 179 ? -0.100 3.956 -11.277 1.00 91.38 179 GLY A N 1
ATOM 1447 C CA . GLY A 1 179 ? 0.010 3.255 -12.547 1.00 91.38 179 GLY A CA 1
ATOM 1448 C C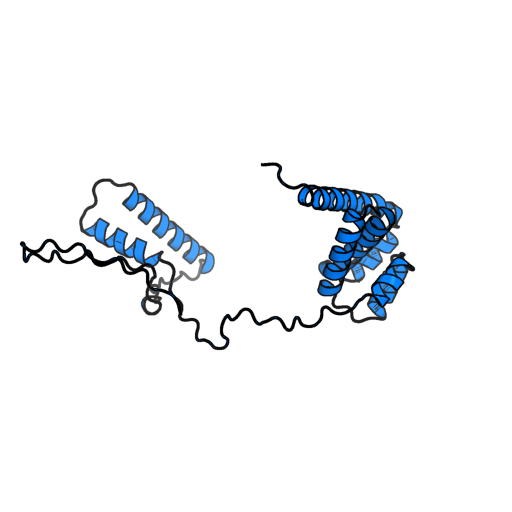 . GLY A 1 179 ? 1.451 3.020 -13.003 1.00 91.38 179 GLY A C 1
ATOM 1449 O O . GLY A 1 179 ? 2.428 3.537 -12.455 1.00 91.38 179 GLY A O 1
ATOM 1450 N N . ARG A 1 180 ? 1.573 2.242 -14.080 1.00 91.25 180 ARG A N 1
ATOM 1451 C CA . ARG A 1 180 ? 2.846 1.833 -14.694 1.00 91.25 180 ARG A CA 1
ATOM 1452 C C . ARG A 1 180 ? 3.724 3.011 -15.125 1.00 91.25 180 ARG A C 1
ATOM 1454 O O . ARG A 1 180 ? 4.936 2.977 -14.934 1.00 91.25 180 ARG A O 1
ATOM 1461 N N . GLU A 1 181 ? 3.134 4.065 -15.693 1.00 91.81 181 GLU A N 1
ATOM 1462 C CA . GLU A 1 181 ? 3.886 5.233 -16.183 1.00 91.81 181 GLU A CA 1
ATOM 1463 C C . GLU A 1 181 ? 4.715 5.908 -15.089 1.00 91.81 181 GLU A C 1
ATOM 1465 O O . GLU A 1 181 ? 5.786 6.451 -15.356 1.00 91.81 181 GLU A O 1
ATOM 1470 N N . TYR A 1 182 ? 4.231 5.869 -13.849 1.00 92.56 182 TYR A N 1
ATOM 1471 C CA . TYR A 1 182 ? 4.943 6.437 -12.718 1.00 92.56 182 TYR A CA 1
ATOM 1472 C C . TYR A 1 182 ? 6.216 5.645 -12.392 1.00 92.56 182 TYR A C 1
ATOM 1474 O O . TYR A 1 182 ? 7.267 6.243 -12.166 1.00 92.56 182 TYR A O 1
ATOM 1482 N N . ILE A 1 183 ? 6.156 4.313 -12.469 1.00 92.62 183 ILE A N 1
ATOM 1483 C CA . ILE A 1 183 ? 7.318 3.433 -12.275 1.00 92.62 183 ILE A CA 1
ATOM 1484 C C . ILE A 1 183 ? 8.382 3.681 -13.351 1.00 92.62 183 ILE A C 1
ATOM 1486 O O . ILE A 1 183 ? 9.568 3.755 -13.036 1.00 92.62 183 ILE A O 1
ATOM 1490 N N . VAL A 1 184 ? 7.966 3.904 -14.602 1.00 92.44 184 VAL A N 1
ATOM 1491 C CA . VAL A 1 184 ? 8.884 4.265 -15.698 1.00 92.44 184 VAL A CA 1
ATOM 1492 C C . VAL A 1 184 ? 9.616 5.579 -15.403 1.00 92.44 184 VAL A C 1
ATOM 1494 O O . VAL A 1 184 ? 10.828 5.654 -15.574 1.00 92.44 184 VAL A O 1
ATOM 1497 N N . ARG A 1 185 ? 8.921 6.605 -14.893 1.00 90.62 185 ARG A N 1
ATOM 1498 C CA . ARG A 1 185 ? 9.570 7.875 -14.505 1.00 90.62 185 ARG A CA 1
ATOM 1499 C C . ARG A 1 185 ? 10.536 7.693 -13.338 1.00 90.62 185 ARG A C 1
ATOM 1501 O O . ARG A 1 185 ? 11.585 8.327 -13.307 1.00 90.62 185 ARG A O 1
ATOM 1508 N N . ILE A 1 186 ? 10.182 6.839 -12.379 1.00 88.12 186 ILE A N 1
ATOM 1509 C CA . ILE A 1 186 ? 11.035 6.518 -11.233 1.00 88.12 186 ILE A CA 1
ATOM 1510 C C . ILE A 1 186 ? 12.317 5.811 -11.670 1.00 88.12 186 ILE A C 1
ATOM 1512 O O . ILE A 1 186 ? 13.389 6.133 -11.164 1.00 88.12 186 ILE A O 1
ATOM 1516 N N . ARG A 1 187 ? 12.228 4.887 -12.629 1.00 88.31 187 ARG A N 1
ATOM 1517 C CA . ARG A 1 187 ? 13.406 4.246 -13.218 1.00 88.31 187 ARG A CA 1
ATOM 1518 C C . ARG A 1 187 ? 14.394 5.290 -13.743 1.00 88.31 187 ARG A C 1
ATOM 1520 O O . ARG A 1 187 ? 15.587 5.190 -13.469 1.00 88.31 187 ARG A O 1
ATOM 1527 N N . ASP A 1 188 ? 13.894 6.307 -14.440 1.00 87.12 188 ASP A N 1
ATOM 1528 C CA . ASP A 1 188 ? 14.728 7.355 -15.039 1.00 87.12 188 ASP A CA 1
ATOM 1529 C C . ASP A 1 188 ? 15.382 8.281 -13.983 1.00 87.12 188 ASP A C 1
ATOM 1531 O O . ASP A 1 188 ? 16.398 8.914 -14.266 1.00 87.12 188 ASP A O 1
ATOM 1535 N N . LEU A 1 189 ? 14.849 8.335 -12.750 1.00 84.25 189 LEU A N 1
ATOM 1536 C CA . LEU A 1 189 ? 15.444 9.055 -11.609 1.00 84.25 189 LEU A CA 1
ATOM 1537 C C . LEU A 1 189 ? 16.635 8.316 -10.967 1.00 84.25 189 LEU A C 1
ATOM 1539 O O . LEU A 1 189 ? 17.394 8.930 -10.209 1.00 84.25 189 LEU A O 1
ATOM 1543 N N . GLY A 1 190 ? 16.801 7.023 -11.260 1.00 80.88 190 GLY A N 1
ATOM 1544 C CA . GLY A 1 190 ? 17.867 6.172 -10.730 1.00 80.88 190 GLY A CA 1
ATOM 1545 C C . GLY A 1 190 ? 17.608 5.641 -9.313 1.00 80.88 190 GLY A C 1
ATOM 1546 O O . GLY A 1 190 ? 16.940 6.270 -8.492 1.00 80.88 190 GLY A O 1
ATOM 1547 N N . GLU A 1 191 ? 18.173 4.468 -9.003 1.00 78.25 191 GLU A N 1
ATOM 1548 C CA . GLU A 1 191 ? 17.957 3.782 -7.716 1.00 78.25 191 GLU A CA 1
ATOM 1549 C C . GLU A 1 191 ? 18.493 4.561 -6.506 1.00 78.25 191 GLU A C 1
ATOM 1551 O O . GLU A 1 191 ? 17.915 4.488 -5.421 1.00 78.25 191 GLU A O 1
ATOM 1556 N N . ASP A 1 192 ? 19.561 5.343 -6.680 1.00 82.31 192 ASP A N 1
ATOM 1557 C CA . ASP A 1 192 ? 20.160 6.126 -5.592 1.00 82.31 192 ASP A CA 1
ATOM 1558 C C . ASP A 1 192 ? 19.192 7.182 -5.040 1.00 82.31 192 ASP A C 1
ATOM 1560 O O . ASP A 1 192 ? 19.147 7.412 -3.831 1.00 82.31 192 ASP A O 1
ATOM 1564 N N . SER A 1 193 ? 18.357 7.761 -5.907 1.00 84.25 193 SER A N 1
ATOM 1565 C CA . SER A 1 193 ? 17.320 8.729 -5.530 1.00 84.25 193 SER A CA 1
ATOM 1566 C C . SER A 1 193 ? 16.222 8.100 -4.664 1.00 84.25 193 SER A C 1
ATOM 1568 O O . SER A 1 193 ? 15.574 8.787 -3.876 1.00 84.25 193 SER A O 1
ATOM 1570 N N . LEU A 1 194 ? 16.014 6.788 -4.795 1.00 86.00 194 LEU A N 1
ATOM 1571 C CA . LEU A 1 194 ? 14.961 6.038 -4.108 1.00 86.00 194 LEU A CA 1
ATOM 1572 C C . LEU A 1 194 ? 15.450 5.376 -2.826 1.00 86.00 194 LEU A C 1
ATOM 1574 O O . LEU A 1 194 ? 14.635 5.058 -1.963 1.00 86.00 194 LEU A O 1
ATOM 1578 N N . ARG A 1 195 ? 16.768 5.195 -2.679 1.00 89.06 195 ARG A N 1
ATOM 1579 C CA . ARG A 1 195 ? 17.374 4.518 -1.527 1.00 89.06 195 ARG A CA 1
ATOM 1580 C C . ARG A 1 195 ? 16.882 5.093 -0.202 1.00 89.06 195 ARG A C 1
ATOM 1582 O O . ARG A 1 195 ? 16.445 4.335 0.655 1.00 89.06 195 ARG A O 1
ATOM 1589 N N . SER A 1 196 ? 16.860 6.421 -0.077 1.00 89.44 196 SER A N 1
ATOM 1590 C CA . SER A 1 196 ? 16.382 7.092 1.137 1.00 89.44 196 SER A CA 1
ATOM 1591 C C . SER A 1 196 ? 14.899 6.818 1.422 1.00 89.44 196 SER A C 1
ATOM 1593 O O . SER A 1 196 ? 14.520 6.647 2.580 1.00 89.44 196 SER A O 1
ATOM 1595 N N . ALA A 1 197 ? 14.060 6.727 0.385 1.00 90.00 197 ALA A N 1
ATOM 1596 C CA . ALA A 1 197 ? 12.648 6.393 0.547 1.00 90.00 197 ALA A CA 1
ATOM 1597 C C . ALA A 1 197 ? 12.465 4.934 0.994 1.00 90.00 197 ALA A C 1
ATOM 1599 O O . ALA A 1 197 ? 11.654 4.665 1.879 1.00 90.00 197 ALA A O 1
ATOM 1600 N N . TYR A 1 198 ? 13.247 4.010 0.428 1.00 93.00 198 TYR A N 1
ATOM 1601 C CA . TYR A 1 198 ? 13.241 2.598 0.812 1.00 93.00 198 TYR A CA 1
ATOM 1602 C C . TYR A 1 198 ? 13.708 2.393 2.254 1.00 93.00 198 TYR A C 1
ATOM 1604 O O . TYR A 1 198 ? 13.017 1.736 3.025 1.00 93.00 198 TYR A O 1
ATOM 1612 N N . GLU A 1 199 ? 14.833 2.999 2.640 1.00 93.81 199 GLU A N 1
ATOM 1613 C CA . GLU A 1 199 ? 15.368 2.936 4.006 1.00 93.81 199 GLU A CA 1
ATOM 1614 C C . GLU A 1 199 ? 14.376 3.512 5.018 1.00 93.81 199 GLU A C 1
ATOM 1616 O O . GLU A 1 199 ? 14.008 2.837 5.978 1.00 93.81 199 GLU A O 1
ATOM 1621 N N . SER A 1 200 ? 13.849 4.713 4.756 1.00 94.38 200 SER A N 1
ATOM 1622 C CA . SER A 1 200 ? 12.877 5.344 5.650 1.00 94.38 200 SER A CA 1
ATOM 1623 C C . SER A 1 200 ? 11.602 4.513 5.813 1.00 94.38 200 SER A C 1
ATOM 1625 O O . SER A 1 200 ? 11.024 4.499 6.901 1.00 94.38 200 SER A O 1
ATOM 1627 N N . HIS A 1 201 ? 11.132 3.855 4.751 1.00 93.12 201 HIS A N 1
ATOM 1628 C CA . HIS A 1 201 ? 9.936 3.019 4.817 1.00 93.12 201 HIS A CA 1
ATOM 1629 C C . HIS A 1 201 ? 10.203 1.696 5.539 1.00 93.12 201 HIS A C 1
ATOM 1631 O O . HIS A 1 201 ? 9.368 1.255 6.331 1.00 93.12 201 HIS A O 1
ATOM 1637 N N . TYR A 1 202 ? 11.369 1.088 5.310 1.00 96.12 202 TYR A N 1
ATOM 1638 C CA . TYR A 1 202 ? 11.777 -0.132 5.995 1.00 96.12 202 TYR A CA 1
ATOM 1639 C C . TYR A 1 202 ? 11.917 0.104 7.501 1.00 96.12 202 TYR A C 1
ATOM 1641 O O . TYR A 1 202 ? 11.334 -0.631 8.295 1.00 96.12 202 TYR A O 1
ATOM 1649 N N . ASP A 1 203 ? 12.589 1.181 7.912 1.00 95.44 203 ASP A N 1
ATOM 1650 C CA . ASP A 1 203 ? 12.767 1.520 9.327 1.00 95.44 203 ASP A CA 1
ATOM 1651 C C . ASP A 1 203 ? 11.433 1.783 10.036 1.00 95.44 203 ASP A C 1
ATOM 1653 O O . ASP A 1 203 ? 11.228 1.354 11.180 1.00 95.44 203 ASP A O 1
ATOM 1657 N N . ALA A 1 204 ? 10.500 2.453 9.352 1.00 94.19 204 ALA A N 1
ATOM 1658 C CA . ALA A 1 204 ? 9.150 2.679 9.856 1.00 94.19 204 ALA A CA 1
ATOM 1659 C C . ALA A 1 204 ? 8.380 1.358 10.016 1.00 94.19 204 ALA A C 1
ATOM 1661 O O . ALA A 1 204 ? 7.791 1.114 11.073 1.00 94.19 204 ALA A O 1
ATOM 1662 N N . SER A 1 205 ? 8.433 0.488 9.005 1.00 92.62 205 SER A N 1
ATOM 1663 C CA . SER A 1 205 ? 7.752 -0.814 9.001 1.00 92.62 205 SER A CA 1
ATOM 1664 C C . SER A 1 205 ? 8.321 -1.731 10.083 1.00 92.62 205 SER A C 1
ATOM 1666 O O . SER A 1 205 ? 7.579 -2.256 10.915 1.00 92.62 205 SER A O 1
ATOM 1668 N N . ARG A 1 206 ? 9.651 -1.815 10.179 1.00 94.69 206 ARG A N 1
ATOM 1669 C CA . ARG A 1 206 ? 10.380 -2.554 11.214 1.00 94.69 206 ARG A CA 1
ATOM 1670 C C . ARG A 1 206 ? 10.028 -2.077 12.617 1.00 94.69 206 ARG A C 1
ATOM 1672 O O . ARG A 1 206 ? 9.712 -2.892 13.483 1.00 94.69 206 ARG A O 1
ATOM 1679 N N . SER A 1 207 ? 10.031 -0.765 12.844 1.00 93.75 207 SER A N 1
ATOM 1680 C CA . SER A 1 207 ? 9.665 -0.185 14.140 1.00 93.75 207 SER A CA 1
ATOM 1681 C C . SER A 1 207 ? 8.218 -0.508 14.519 1.00 93.75 207 SER A C 1
ATOM 1683 O O . SER A 1 207 ? 7.959 -0.917 15.652 1.00 93.75 207 SER A O 1
ATOM 1685 N N . ALA A 1 208 ? 7.283 -0.386 13.572 1.00 93.19 208 ALA A N 1
ATOM 1686 C CA . ALA A 1 208 ? 5.876 -0.702 13.790 1.00 93.19 208 ALA A CA 1
ATOM 1687 C C . ALA A 1 208 ? 5.673 -2.190 14.120 1.00 93.19 208 ALA A C 1
ATOM 1689 O O . ALA A 1 208 ? 5.085 -2.515 15.153 1.00 93.19 208 ALA A O 1
ATOM 1690 N N . ILE A 1 209 ? 6.227 -3.097 13.314 1.00 92.44 209 ILE A N 1
ATOM 1691 C CA . ILE A 1 209 ? 6.077 -4.549 13.489 1.00 92.44 209 ILE A CA 1
ATOM 1692 C C . ILE A 1 209 ? 6.680 -5.011 14.819 1.00 92.44 209 ILE A C 1
ATOM 1694 O O . ILE A 1 209 ? 6.032 -5.729 15.583 1.00 92.44 209 ILE A O 1
ATOM 1698 N N . LEU A 1 210 ? 7.892 -4.557 15.149 1.00 91.31 210 LEU A N 1
ATOM 1699 C CA . LEU A 1 210 ? 8.549 -4.937 16.400 1.00 91.31 210 LEU A CA 1
ATOM 1700 C C . LEU A 1 210 ? 7.877 -4.318 17.633 1.00 91.31 210 LEU A C 1
ATOM 1702 O O . LEU A 1 210 ? 7.933 -4.904 18.714 1.00 91.31 210 LEU A O 1
ATOM 1706 N N . SER A 1 211 ? 7.224 -3.158 17.497 1.00 91.50 211 SER A N 1
ATOM 1707 C CA . SER A 1 211 ? 6.447 -2.563 18.593 1.00 91.50 211 SER A CA 1
ATOM 1708 C C . SER A 1 211 ? 5.201 -3.383 18.938 1.00 91.50 211 SER A C 1
ATOM 1710 O O . SER A 1 211 ? 4.878 -3.517 20.115 1.00 91.50 211 SER A O 1
ATOM 1712 N N . LEU A 1 212 ? 4.562 -3.998 17.936 1.00 85.38 212 LEU A N 1
ATOM 1713 C CA . LEU A 1 212 ? 3.409 -4.886 18.113 1.00 85.38 212 LEU A CA 1
ATOM 1714 C C . LEU A 1 212 ? 3.804 -6.247 18.702 1.00 85.38 212 LEU A C 1
ATOM 1716 O O . LEU A 1 212 ? 3.007 -6.874 19.395 1.00 85.38 212 LEU A O 1
ATOM 1720 N N . ALA A 1 213 ? 5.033 -6.703 18.443 1.00 71.62 213 ALA A N 1
ATOM 1721 C CA . ALA A 1 213 ? 5.547 -7.973 18.952 1.00 71.62 213 ALA A CA 1
ATOM 1722 C C . ALA A 1 213 ? 5.908 -7.939 20.449 1.00 71.62 213 ALA A C 1
ATOM 1724 O O . ALA A 1 213 ? 6.063 -8.995 21.064 1.00 71.62 213 ALA A O 1
ATOM 1725 N N . LYS A 1 214 ? 6.049 -6.752 21.058 1.00 70.12 214 LYS A N 1
ATOM 1726 C CA . LYS A 1 214 ? 6.282 -6.642 22.503 1.00 70.12 214 LYS A CA 1
ATOM 1727 C C . LYS A 1 214 ? 4.950 -6.836 23.236 1.00 70.12 214 LYS A C 1
ATOM 1729 O O . LYS A 1 214 ? 4.075 -5.981 23.096 1.00 70.12 214 LYS A O 1
ATOM 1734 N N . PRO A 1 215 ? 4.770 -7.907 24.036 1.00 58.00 215 PRO A N 1
ATOM 1735 C CA . PRO A 1 215 ? 3.592 -8.011 24.883 1.00 58.00 215 PRO A CA 1
ATOM 1736 C C . PRO A 1 215 ? 3.571 -6.796 25.809 1.00 58.00 215 PRO A C 1
ATOM 1738 O O . PRO A 1 215 ? 4.597 -6.459 26.407 1.00 58.00 215 PRO A O 1
ATOM 1741 N N . GLN A 1 216 ? 2.419 -6.129 25.912 1.00 52.56 216 GLN A N 1
ATOM 1742 C CA . GLN A 1 216 ? 2.204 -5.159 26.978 1.00 52.56 216 GLN A CA 1
ATOM 1743 C C . GLN A 1 216 ? 2.396 -5.915 28.291 1.00 52.56 216 GLN A C 1
ATOM 1745 O O . GLN A 1 216 ? 1.554 -6.723 28.674 1.00 52.56 216 GLN A O 1
ATOM 1750 N N . GLN A 1 217 ? 3.553 -5.731 28.924 1.00 47.75 217 GLN A N 1
ATOM 1751 C CA . GLN A 1 217 ? 3.775 -6.175 30.290 1.00 47.75 217 GLN A CA 1
ATOM 1752 C C . GLN A 1 217 ? 2.888 -5.292 31.169 1.00 47.75 217 GLN A C 1
ATOM 1754 O O . GLN A 1 217 ? 3.277 -4.184 31.535 1.00 47.75 217 GLN A O 1
ATOM 1759 N N . GLY A 1 218 ? 1.660 -5.760 31.386 1.00 45.91 218 GLY A N 1
ATOM 1760 C CA . GLY A 1 218 ? 0.722 -5.289 32.398 1.00 45.91 218 GLY A CA 1
ATOM 1761 C C . GLY A 1 218 ? 0.618 -6.315 33.510 1.00 45.91 218 GLY A C 1
ATOM 1762 O O . GLY A 1 218 ? 0.653 -7.524 33.185 1.00 45.91 218 GLY A O 1
#

pLDDT: mean 78.51, std 18.2, range [37.12, 96.12]

Foldseek 3Di:
DDDDPDPDDPDDDPDPDPDPDDPPDDLAAEPVPPPDPPPPDDPPDDPVVVVVVVLVVLVVLLVVLVPDPDDDPVSVVSNSVSVNVPRHHDDDPPPPDPPPPPPPPPVPLPPCPVVVVQCLVVVALVSVLVCVVVDPDPLVSVLVVLLVVLLVCLVVVVLVSNLSSLSVSVSSVCCVPPNPVVSVVVVVVPPVVCVVVSVVSSVVSSVVSVVVVDPPPD

Radius of gyration: 30.23 Å; chains: 1; bounding box: 74×49×68 Å

Secondary structure (DSSP, 8-state):
------------TT----PPPPPPPPSSB-GGGG--------TTS-HHHHHHHHHHHHHHHHHHHHH-SS--HHHHHHHHHHHHHTSPB------SS---------PPPP--HHHHHHHHHS-SHHHHHHHHHHS---HHHHHHHHHHHHHHHHHHT-HHHHHHHHHHHHHHHHHHHH-HHHHHHHHHH-HHHHHHHHHHHHHHHHHHHHHHHS----

Sequence (218 aa):
RVREAGCEPLCDKDQNFCLPMPEAKPAYRDPEDLTDSESEVHPNIEARSFHRFMREEKRQRLEELRARSELTPEEEKEKAELEYKFLPVAREVVEQGSCSIPKRSTPAMPDYSEELLWMLQNSSVESFLSALDEHDFNLEGLEEYILLNESEAIKSGDDGLGYSLCRLGLLVKWARVYGREYIVRIRDLGEDSLRSAYESHYDASRSAILSLAKPQQG

Organism: NCBI:txid320908